Protein AF-A0A8T7GW65-F1 (afdb_monomer)

Sequence (230 aa):
MGSKIEIKANLKDFQSLKSKLKSLSNFYYLERGNSISVGYIERRDLQGNPKEFFILEFKPDGISIEYSDSDTENPALRKWNILRKVMPILSMVANEYNLDPQSMMEIMNFAIEDLLSSIPESTKAGLLEKEELKAKITQLERKIASLEKDKKELEKELFKVAEENEKLKFKLRKYESMSDEMLKKKIMDWIKESGGEFDIGEFAKTYKVPEARIHEMLEELIKEKYIKPL

Nearest PDB structures (foldseek):
  6qlf-assembly1_N  TM=4.109E-01  e=7.274E-02  Saccharomyces cerevisiae
  5crf-assembly3_C  TM=5.185E-01  e=5.594E-01  Mycobacterium tuberculosis H37Rv
  6tlb-assembly1_C-2  TM=4.478E-01  e=3.828E+00  Plasmodium falciparum 3D7
  8co5-assembly1_A-2  TM=2.757E-01  e=1.597E+00  Agrobacterium fabrum str. C58

Solvent-accessible surface area (backbone atoms only — not comparable to full-atom values): 12820 Å² total; per-residue (Å²): 124,67,50,77,49,78,42,63,22,42,58,74,38,71,68,62,44,50,57,59,61,69,67,49,80,87,49,49,78,46,79,56,90,79,29,41,36,43,31,38,72,79,37,57,47,100,86,66,48,78,55,32,38,38,35,39,37,41,41,56,69,22,39,37,40,39,30,50,60,56,99,88,48,58,68,36,56,48,51,40,53,49,50,65,63,44,47,62,56,51,62,72,46,46,87,31,32,52,65,44,68,64,60,54,50,51,55,51,49,53,40,50,50,41,35,59,70,65,54,54,73,65,57,59,52,50,51,52,51,51,52,52,52,51,53,49,49,57,52,49,53,54,50,50,56,49,51,55,50,52,50,57,51,51,54,52,50,52,51,50,52,50,53,51,49,52,52,48,51,53,50,46,56,60,67,73,41,77,49,68,70,58,48,53,50,52,52,54,52,47,29,64,74,51,76,69,54,79,60,59,70,60,50,21,66,75,71,72,44,62,55,70,61,52,51,56,50,51,54,48,36,39,73,71,62,80,41,79,87,129

Mean predicted aligned error: 15.35 Å

pLDDT: mean 87.2, std 8.91, range [51.91, 96.94]

Secondary structure (DSSP, 8-state):
-EEEEEEEEEES-HHHHHHHHHT-TT-EEEEETTEEEEEEEEEE-TTS-EEEEEEEEE-SSEEEEEEE--SSS-HHHHHHHHHHHHHHHHHHTTTTEEE-HHHHHHHHHHHHHHHHHHS-HHHHHHHHHHHHHHHHHHHHHHHHHHHHHHHHHHHHHHHHHHHHHHHHHHHHHHHHS--HHHHHHHHHHHHHHTTT---HHHHHHHHT--HHHHHHHHHHHHHTTSS---

Foldseek 3Di:
DKDKDKFFKAFDDQVVLVVLLVVDPQWDWDDDDQKIKTKHAPDADPVRHRQWIWIWIDHRGTIMIITHDDPPDDRLVSLVVSCVVCVVVCVSCVVRIPTDVVSVVVSVVVSVVSVVVPDDVVNVVVVVVVVVVVVVVVVVVVVVVVVVVVVVVVVVVVVVVVVVVVVVVVVVVVVVQQDLVNLLVVQLVVCVVVVNDDDLVVVCVVVVHDSVSNVVSVVVCCVVVVHPDD

Radius of gyration: 51.17 Å; Cα contacts (8 Å, |Δi|>4): 204; chains: 1; bounding box: 80×48×132 Å

Structure (mmCIF, N/CA/C/O backbone):
data_AF-A0A8T7GW65-F1
#
_entry.id   AF-A0A8T7GW65-F1
#
loop_
_atom_site.group_PDB
_atom_site.id
_atom_site.type_symbol
_atom_site.label_atom_id
_atom_site.label_alt_id
_atom_site.label_comp_id
_atom_site.label_asym_id
_atom_site.label_entity_id
_atom_site.label_seq_id
_atom_site.pdbx_PDB_ins_code
_atom_site.Cartn_x
_atom_site.Cartn_y
_atom_site.Cartn_z
_atom_site.occupancy
_atom_site.B_iso_or_equiv
_atom_site.auth_seq_id
_atom_site.auth_comp_id
_atom_site.auth_asym_id
_atom_site.auth_atom_id
_atom_site.pdbx_PDB_model_num
ATOM 1 N N . MET A 1 1 ? -24.965 -9.868 11.835 1.00 54.97 1 MET A N 1
ATOM 2 C CA . MET A 1 1 ? -24.823 -10.079 13.293 1.00 54.97 1 MET A CA 1
ATOM 3 C C . MET A 1 1 ? -23.611 -9.273 13.722 1.00 54.97 1 MET A C 1
ATOM 5 O O . MET A 1 1 ? -22.736 -9.093 12.893 1.00 54.97 1 MET A O 1
ATOM 9 N N . GLY A 1 2 ? -23.615 -8.665 14.906 1.00 77.81 2 GLY A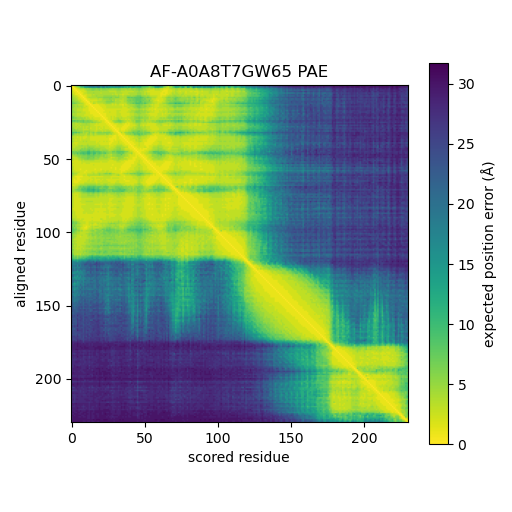 N 1
ATOM 10 C CA . GLY A 1 2 ? -22.464 -7.899 15.387 1.00 77.81 2 GLY A CA 1
ATOM 11 C C . GLY A 1 2 ? -21.476 -8.808 16.107 1.00 77.81 2 GLY A C 1
ATOM 12 O O . GLY A 1 2 ? -21.883 -9.765 16.767 1.00 77.81 2 GLY A O 1
ATOM 13 N N . SER A 1 3 ? -20.192 -8.500 15.994 1.00 90.19 3 SER A N 1
ATOM 14 C CA . SER A 1 3 ? -19.142 -9.119 16.795 1.00 90.19 3 SER A CA 1
ATOM 15 C C . SER A 1 3 ? -18.989 -8.359 18.118 1.00 90.19 3 SER A C 1
ATOM 17 O O . SER A 1 3 ? -19.207 -7.145 18.174 1.00 90.19 3 SER A O 1
ATOM 19 N N . LYS A 1 4 ? -18.625 -9.061 19.199 1.00 93.31 4 LYS A N 1
ATOM 20 C CA . LYS A 1 4 ? -18.555 -8.494 20.555 1.00 93.31 4 LYS A CA 1
ATOM 21 C C . LYS A 1 4 ? -17.207 -8.771 21.220 1.00 93.31 4 LYS A C 1
ATOM 23 O O . LYS A 1 4 ? -16.689 -9.880 21.128 1.00 93.31 4 LYS A O 1
ATOM 28 N N . ILE A 1 5 ? -16.657 -7.770 21.904 1.00 91.94 5 ILE A N 1
ATOM 29 C CA . ILE A 1 5 ? -15.460 -7.869 22.752 1.00 91.94 5 ILE A CA 1
ATOM 30 C C . ILE A 1 5 ? -15.840 -7.391 24.150 1.00 91.94 5 ILE A C 1
ATOM 32 O O . ILE A 1 5 ? -16.499 -6.363 24.293 1.00 91.94 5 ILE A O 1
ATOM 36 N N . GLU A 1 6 ? -15.425 -8.120 25.180 1.00 92.62 6 GLU A N 1
ATOM 37 C CA . GLU A 1 6 ? -15.672 -7.759 26.576 1.00 92.62 6 GLU A CA 1
ATOM 38 C C . GLU A 1 6 ? -14.349 -7.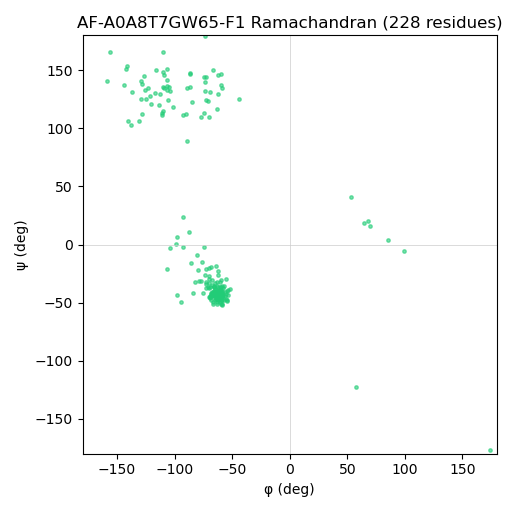508 27.295 1.00 92.62 6 GLU A C 1
ATOM 40 O O . GLU A 1 6 ? -13.424 -8.312 27.222 1.00 92.62 6 GLU A O 1
ATOM 45 N N . ILE A 1 7 ? -14.272 -6.377 27.989 1.00 90.94 7 ILE A N 1
ATOM 46 C CA . ILE A 1 7 ? -13.136 -5.965 28.807 1.00 90.94 7 ILE A CA 1
ATOM 47 C C . ILE A 1 7 ? -13.603 -5.969 30.257 1.00 90.94 7 ILE A C 1
ATOM 49 O O . ILE A 1 7 ? -14.515 -5.225 30.627 1.00 90.94 7 ILE A O 1
ATOM 53 N N . LYS A 1 8 ? -12.958 -6.784 31.093 1.00 90.94 8 LYS A N 1
ATOM 54 C CA . LYS A 1 8 ? -13.203 -6.780 32.537 1.00 90.94 8 LYS A CA 1
ATOM 55 C C . LYS A 1 8 ? -12.628 -5.507 33.146 1.00 90.94 8 LYS A C 1
ATOM 57 O O . LYS A 1 8 ? -11.443 -5.213 32.989 1.00 90.94 8 LYS A O 1
ATOM 62 N N . ALA A 1 9 ? -13.473 -4.745 33.830 1.00 90.19 9 ALA A N 1
ATOM 63 C CA . ALA A 1 9 ? -13.082 -3.469 34.408 1.00 90.19 9 ALA A CA 1
ATOM 64 C C . ALA A 1 9 ? -14.034 -3.086 35.539 1.00 90.19 9 ALA A C 1
ATOM 66 O O . ALA A 1 9 ? -15.237 -3.243 35.398 1.00 90.19 9 ALA A O 1
ATOM 67 N N . ASN A 1 10 ? -13.525 -2.523 36.632 1.00 92.62 10 ASN A N 1
ATOM 68 C CA . ASN A 1 10 ? -14.389 -2.045 37.717 1.00 92.62 10 ASN A CA 1
ATOM 69 C C . ASN A 1 10 ? -14.469 -0.522 37.708 1.00 92.62 10 ASN A C 1
ATOM 71 O O . ASN A 1 10 ? -13.437 0.151 37.766 1.00 92.62 10 ASN A O 1
ATOM 75 N N . LEU A 1 11 ? -15.680 0.023 37.645 1.00 93.19 11 LEU A N 1
ATOM 76 C CA . LEU A 1 11 ? -15.901 1.465 37.632 1.00 93.19 11 LEU A CA 1
ATOM 77 C C . LEU A 1 11 ? -15.555 2.100 38.991 1.00 93.19 11 LEU A C 1
ATOM 79 O O . LEU A 1 11 ? -16.017 1.644 40.035 1.00 93.19 11 LEU A O 1
ATOM 83 N N . LYS A 1 12 ? -14.780 3.188 38.969 1.00 92.69 12 LYS A N 1
ATOM 84 C CA . LYS A 1 12 ? -14.443 4.012 40.143 1.00 92.69 12 LYS A CA 1
ATOM 85 C C . LYS A 1 12 ? -15.386 5.197 40.304 1.00 92.69 12 LYS A C 1
ATOM 87 O O . LYS A 1 12 ? -15.889 5.433 41.396 1.00 92.69 12 LYS A O 1
ATOM 92 N N . ASP A 1 13 ? -15.594 5.950 39.224 1.00 92.19 13 ASP A N 1
ATOM 93 C CA . ASP A 1 13 ? -16.349 7.206 39.244 1.00 92.19 13 ASP A CA 1
ATOM 94 C C . ASP A 1 13 ? -17.228 7.350 37.995 1.00 92.19 13 ASP A C 1
ATOM 96 O O . ASP A 1 13 ? -16.760 7.640 36.890 1.00 92.19 13 ASP A O 1
ATOM 100 N N . PHE A 1 14 ? -18.536 7.179 38.194 1.00 91.81 14 PHE A N 1
ATOM 101 C CA . PHE A 1 14 ? -19.540 7.306 37.140 1.00 91.81 14 PHE A CA 1
ATOM 102 C C . PHE A 1 14 ? -19.730 8.753 36.657 1.00 91.81 14 PHE A C 1
ATOM 104 O O . PHE A 1 14 ? -20.005 8.976 35.477 1.00 91.81 14 PHE A O 1
ATOM 111 N N . GLN A 1 15 ? -19.587 9.752 37.536 1.00 91.38 15 GLN A N 1
ATOM 112 C CA . GLN A 1 15 ? -19.813 11.155 37.171 1.00 91.38 15 GLN A CA 1
ATOM 113 C C . GLN A 1 15 ? -18.649 11.701 36.344 1.00 91.38 15 GLN A C 1
ATOM 115 O O . GLN A 1 15 ? -18.878 12.355 35.320 1.00 91.38 15 GLN A O 1
ATOM 120 N N . SER A 1 16 ? -17.408 11.368 36.722 1.00 92.50 16 SER A N 1
ATOM 121 C CA . SER A 1 16 ? -16.237 11.678 35.893 1.00 92.50 16 SER A CA 1
ATOM 122 C C . SER A 1 16 ? -16.360 11.017 34.517 1.00 92.50 16 SER A C 1
ATOM 124 O O . SER A 1 16 ? -16.264 11.707 33.497 1.00 92.50 16 SER A O 1
ATOM 126 N N . LEU A 1 17 ? -16.708 9.723 34.467 1.00 93.25 17 LEU A N 1
ATOM 127 C CA . LEU A 1 17 ? -16.924 8.992 33.212 1.00 93.25 17 LEU A CA 1
ATOM 128 C C . LEU A 1 17 ? -17.944 9.696 32.310 1.00 93.25 17 LEU A C 1
ATOM 130 O O . LEU A 1 17 ? -17.690 9.927 31.127 1.00 93.25 17 LEU A O 1
ATOM 134 N N . LYS A 1 18 ? -19.089 10.082 32.876 1.00 92.81 18 LYS A N 1
ATOM 135 C CA . LYS A 1 18 ? -20.160 10.773 32.157 1.00 92.81 18 LYS A CA 1
ATOM 136 C C . LYS A 1 18 ? -19.695 12.083 31.531 1.00 92.81 18 LYS A C 1
ATOM 138 O O . LYS A 1 18 ? -20.029 12.350 30.377 1.00 92.81 18 LYS A O 1
ATOM 143 N N . SER A 1 19 ? -18.936 12.894 32.266 1.00 91.88 19 SER A N 1
ATOM 144 C CA . SER A 1 19 ? -18.440 14.172 31.746 1.00 91.88 19 SER A CA 1
ATOM 145 C C . SER A 1 19 ? -17.445 13.979 30.595 1.00 91.88 19 SER A C 1
ATOM 147 O O . SER A 1 19 ? -17.567 14.649 29.570 1.00 91.88 19 SER A O 1
ATOM 149 N N . LYS A 1 20 ? -16.538 12.998 30.707 1.00 92.94 20 LYS A N 1
ATOM 150 C CA . LYS A 1 20 ? -15.578 12.649 29.651 1.00 92.94 20 LYS A CA 1
ATOM 151 C C . LYS A 1 20 ? -16.241 12.073 28.406 1.00 92.94 20 LYS A C 1
ATOM 153 O O . LYS A 1 20 ? -15.892 12.448 27.298 1.00 92.94 20 LYS A O 1
ATOM 158 N N . LEU A 1 21 ? -17.214 11.177 28.554 1.00 93.00 21 LEU A N 1
ATOM 159 C CA . LEU A 1 21 ? -17.877 10.577 27.392 1.00 93.00 21 LEU A CA 1
ATOM 160 C C . LEU A 1 21 ? -18.765 11.579 26.645 1.00 93.00 21 LEU A C 1
ATOM 162 O O . LEU A 1 21 ? -18.893 11.487 25.428 1.00 93.00 21 LEU A O 1
ATOM 166 N N . LYS A 1 22 ? -19.333 12.572 27.340 1.00 91.50 22 LYS A N 1
ATOM 167 C CA . LYS A 1 22 ? -20.102 13.653 26.705 1.00 91.50 22 LYS A CA 1
ATOM 168 C C . LYS A 1 22 ? -19.250 14.625 25.889 1.00 91.50 22 LYS A C 1
ATOM 170 O O . LYS A 1 22 ? -19.805 15.319 25.043 1.00 91.50 22 LYS A O 1
ATOM 175 N N . SER A 1 23 ? -17.939 14.699 26.128 1.00 90.88 23 SER A N 1
ATOM 176 C CA . SER A 1 23 ? -17.050 15.568 25.347 1.00 90.88 23 SER A CA 1
ATOM 177 C C . SER A 1 23 ? -16.645 14.958 23.999 1.00 90.88 23 SER A C 1
ATOM 179 O O . SER A 1 23 ? -16.072 15.654 23.159 1.00 90.88 23 SER A O 1
ATOM 181 N N . LEU A 1 24 ? -16.966 13.682 23.755 1.00 91.19 24 LEU A N 1
ATOM 182 C CA . LEU A 1 24 ? -16.685 13.011 22.491 1.00 91.19 24 LEU A CA 1
ATOM 183 C C . LEU A 1 24 ? -17.578 13.560 21.370 1.00 91.19 24 LEU A C 1
ATOM 185 O O . LEU A 1 24 ? -18.781 13.308 21.313 1.00 91.19 24 LEU A O 1
ATOM 189 N N . SER A 1 25 ? -16.969 14.293 20.439 1.00 87.31 25 SER A N 1
ATOM 190 C CA . SER A 1 25 ? -17.650 14.766 19.231 1.00 87.31 25 SER A CA 1
ATOM 191 C C . SER A 1 25 ? -17.902 13.619 18.246 1.00 87.31 25 SER A C 1
ATOM 193 O O . SER A 1 25 ? -17.066 12.733 18.089 1.00 87.31 25 SER A O 1
ATOM 195 N N . ASN A 1 26 ? -19.037 13.659 17.540 1.00 89.44 26 ASN A N 1
ATOM 196 C CA . ASN A 1 26 ? -19.450 12.660 16.537 1.00 89.44 26 ASN A 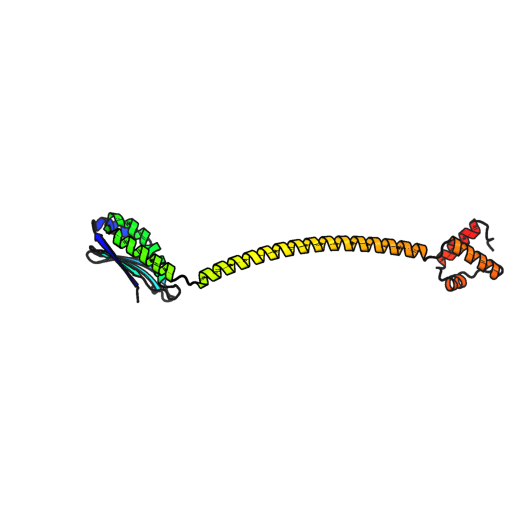CA 1
ATOM 197 C C . ASN A 1 26 ? -19.827 11.274 17.087 1.00 89.44 26 ASN A C 1
ATOM 199 O O . ASN A 1 26 ? -19.933 10.324 16.312 1.00 89.44 26 ASN A O 1
ATOM 203 N N . PHE A 1 27 ? -20.076 11.159 18.391 1.00 94.00 27 PHE A N 1
ATOM 204 C CA . PHE A 1 27 ? -20.625 9.947 18.990 1.00 94.00 27 PHE A CA 1
ATOM 205 C C . PHE A 1 27 ? -22.071 10.155 19.442 1.00 94.00 27 PHE A C 1
ATOM 207 O O . PHE A 1 27 ? -22.460 11.225 19.909 1.00 94.00 27 PHE A O 1
ATOM 214 N N . TYR A 1 28 ? -22.865 9.097 19.329 1.00 93.38 28 TYR A N 1
ATOM 215 C CA . TYR A 1 28 ? -24.201 9.016 19.895 1.00 93.38 28 TYR A CA 1
ATOM 216 C C . TYR A 1 28 ? -24.094 8.569 21.346 1.00 93.38 28 TYR A C 1
ATOM 218 O O . TYR A 1 28 ? -23.547 7.507 21.625 1.00 93.38 28 TYR A O 1
ATOM 226 N N . TYR A 1 29 ? -24.624 9.373 22.259 1.00 94.81 29 TYR A N 1
ATOM 227 C CA . TYR A 1 29 ? -24.587 9.110 23.691 1.00 94.81 29 TYR A CA 1
ATOM 228 C C . TYR A 1 29 ? -25.954 8.630 24.184 1.00 94.81 29 TYR A C 1
ATOM 230 O O . TYR A 1 29 ? -26.973 9.264 23.904 1.00 94.81 29 TYR A O 1
ATOM 238 N N . LEU A 1 30 ? -25.972 7.545 24.955 1.00 95.25 30 LEU A N 1
ATOM 239 C CA . LEU A 1 30 ? -27.167 7.030 25.613 1.00 95.25 30 LEU A CA 1
ATOM 240 C C . LEU A 1 30 ? -26.838 6.606 27.046 1.00 95.25 30 LEU A C 1
ATOM 242 O O . LEU A 1 30 ? -25.886 5.873 27.282 1.00 95.25 30 LEU A O 1
ATOM 246 N N . GLU A 1 31 ? -27.646 7.039 28.006 1.00 94.38 31 GLU A N 1
ATOM 247 C CA . GLU A 1 31 ? -27.504 6.679 29.420 1.00 94.38 31 GLU A CA 1
ATOM 248 C C . GLU A 1 31 ? -28.688 5.805 29.838 1.00 94.38 31 GLU A C 1
ATOM 250 O O . GLU A 1 31 ? -29.844 6.149 29.577 1.00 94.38 31 GLU A O 1
ATOM 255 N N . ARG A 1 32 ? -28.406 4.660 30.466 1.00 92.94 32 ARG A N 1
ATOM 256 C CA . ARG A 1 32 ? -29.421 3.725 30.969 1.00 92.94 32 ARG A CA 1
ATOM 257 C C . ARG A 1 32 ? -29.015 3.209 32.344 1.00 92.94 32 ARG A C 1
ATOM 259 O O . ARG A 1 32 ? -28.165 2.327 32.460 1.00 92.94 32 ARG A O 1
ATOM 266 N N . GLY A 1 33 ? -29.637 3.743 33.394 1.00 90.06 33 GLY A N 1
ATOM 267 C CA . GLY A 1 33 ? -29.310 3.375 34.774 1.00 90.06 33 GLY A CA 1
ATOM 268 C C . GLY A 1 33 ? -27.829 3.621 35.076 1.00 90.06 33 GLY A C 1
ATOM 269 O O . GLY A 1 33 ? -27.341 4.727 34.875 1.00 90.06 33 GLY A O 1
ATOM 270 N N . ASN A 1 34 ? -27.112 2.572 35.486 1.00 90.25 34 ASN A N 1
ATOM 271 C CA . ASN A 1 34 ? -25.672 2.624 35.777 1.00 90.25 34 ASN A CA 1
ATOM 272 C C . ASN A 1 34 ? -24.791 2.255 34.571 1.00 90.25 34 ASN A C 1
ATOM 274 O O . ASN A 1 34 ? -23.660 1.809 34.746 1.00 90.25 34 ASN A O 1
ATOM 278 N N . SER A 1 35 ? -25.309 2.402 33.352 1.00 93.94 35 SER A N 1
ATOM 279 C CA . SER A 1 35 ? -24.564 2.133 32.124 1.00 93.94 35 SER A CA 1
ATOM 280 C C . SER A 1 35 ? -24.607 3.321 31.172 1.00 93.94 35 SER A C 1
ATOM 282 O O . SER A 1 35 ? -25.604 4.047 31.089 1.00 93.94 35 SER A O 1
ATOM 284 N N . ILE A 1 36 ? -23.504 3.517 30.455 1.00 95.75 36 ILE A N 1
ATOM 285 C CA . ILE A 1 36 ? -23.382 4.528 29.409 1.00 95.75 36 ILE A CA 1
ATOM 286 C C . ILE A 1 36 ? -23.023 3.818 28.113 1.00 95.75 36 ILE A C 1
ATOM 288 O O . ILE A 1 36 ? -22.050 3.076 28.061 1.00 95.75 36 ILE A O 1
ATOM 292 N N . SER A 1 37 ? -23.780 4.074 27.055 1.00 96.19 37 SER A N 1
ATOM 293 C CA . SER A 1 37 ? -23.484 3.595 25.713 1.00 96.19 37 SER A CA 1
ATOM 294 C C . SER A 1 37 ? -23.052 4.754 24.825 1.00 96.19 37 SER A C 1
ATOM 296 O O . SER A 1 37 ? -23.679 5.815 24.809 1.00 96.19 37 SER A O 1
ATOM 298 N N . VAL A 1 38 ? -21.982 4.542 24.069 1.00 96.56 38 VAL A N 1
ATOM 299 C CA . VAL A 1 38 ? -21.414 5.505 23.134 1.00 96.56 38 VAL A CA 1
ATOM 300 C C . VAL A 1 38 ? -21.264 4.821 21.780 1.00 96.56 38 VAL A C 1
ATOM 302 O O . VAL A 1 38 ? -20.485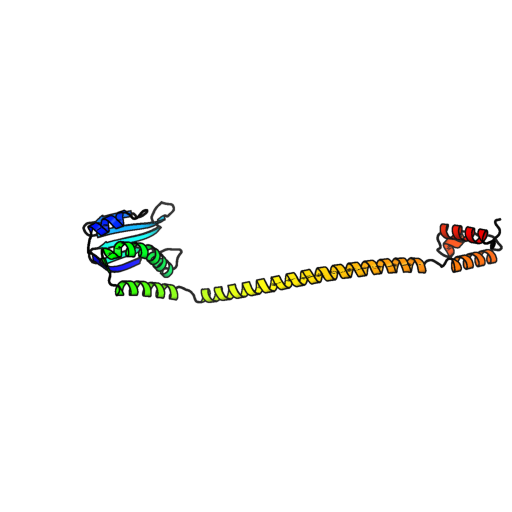 3.885 21.635 1.00 96.56 38 VAL A O 1
ATOM 305 N N . GLY A 1 39 ? -22.046 5.253 20.795 1.00 95.62 39 GLY A N 1
ATOM 306 C CA . GLY A 1 39 ? -22.071 4.678 19.451 1.00 95.62 39 GLY A CA 1
ATOM 307 C C . GLY A 1 39 ? -21.393 5.572 18.422 1.00 95.62 39 GLY A C 1
ATOM 308 O O . GLY A 1 39 ? -21.562 6.789 18.447 1.00 95.62 39 GLY A O 1
ATOM 309 N N . TYR A 1 40 ? -20.675 4.977 17.478 1.00 96.00 40 TYR A N 1
ATOM 310 C CA . TYR A 1 40 ? -20.086 5.664 16.334 1.00 96.00 40 TYR A CA 1
ATOM 311 C C . TYR A 1 40 ? -20.525 4.998 15.038 1.00 96.00 40 TYR A C 1
ATOM 313 O O . TYR A 1 40 ? -20.467 3.775 14.916 1.00 96.00 40 TYR A O 1
ATOM 321 N N . ILE A 1 41 ? -20.946 5.806 14.066 1.00 95.12 41 ILE A N 1
ATOM 322 C CA . ILE A 1 41 ? -21.365 5.330 12.747 1.00 95.12 41 ILE A CA 1
ATOM 323 C C . ILE A 1 41 ? -20.313 5.769 11.737 1.00 95.12 41 ILE A C 1
ATOM 325 O O . ILE A 1 41 ? -20.130 6.959 11.498 1.00 95.12 41 ILE A O 1
ATOM 329 N N . GLU A 1 42 ? -19.638 4.795 11.142 1.00 93.00 42 GLU A N 1
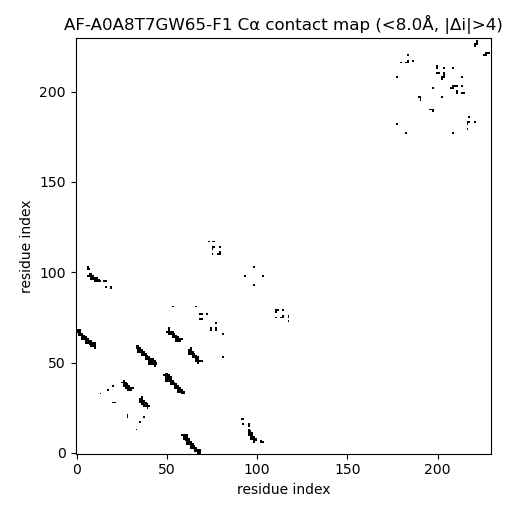ATOM 330 C CA . GLU A 1 42 ? -18.599 5.000 10.132 1.00 93.00 42 GLU A CA 1
ATOM 331 C C . GLU A 1 42 ? -19.208 5.170 8.746 1.00 93.00 42 GLU A C 1
ATOM 333 O O . GLU A 1 42 ? -18.777 6.021 7.969 1.00 93.00 42 GLU A O 1
ATOM 338 N N . ARG A 1 43 ? -20.221 4.356 8.438 1.00 92.88 43 ARG A N 1
ATOM 339 C CA . ARG A 1 43 ? -20.864 4.340 7.128 1.00 92.88 43 ARG A CA 1
ATOM 340 C C . ARG A 1 43 ? -22.350 4.074 7.261 1.00 92.88 43 ARG A C 1
ATOM 342 O O . ARG A 1 43 ? -22.775 3.180 7.996 1.00 92.88 43 ARG A O 1
ATOM 349 N N . ARG A 1 44 ? -23.132 4.820 6.487 1.00 92.75 44 ARG A N 1
ATOM 350 C CA . ARG A 1 44 ? -24.559 4.575 6.277 1.00 92.75 44 ARG A CA 1
ATOM 351 C C . ARG A 1 44 ? -24.791 4.019 4.877 1.00 92.75 44 ARG A C 1
ATOM 353 O O . ARG A 1 44 ? -23.999 4.279 3.972 1.00 92.75 44 ARG A O 1
ATOM 360 N N . ASP A 1 45 ? -25.840 3.228 4.719 1.00 92.25 45 ASP A N 1
ATOM 361 C CA . ASP A 1 45 ? -26.316 2.820 3.400 1.00 92.25 45 ASP A CA 1
ATOM 362 C C . ASP A 1 45 ? -27.037 3.981 2.680 1.00 92.25 45 ASP A C 1
ATOM 364 O O . ASP A 1 45 ? -27.177 5.086 3.211 1.00 92.25 45 ASP A O 1
ATOM 368 N N . LEU A 1 46 ? -27.508 3.726 1.456 1.00 91.12 46 LEU A N 1
ATOM 369 C CA . LEU A 1 46 ? -28.248 4.708 0.651 1.00 91.12 46 LEU A CA 1
ATOM 370 C C . LEU A 1 46 ? -29.596 5.117 1.272 1.00 91.12 46 LEU A C 1
ATOM 372 O O . LEU A 1 46 ? -30.152 6.144 0.899 1.00 91.12 46 LEU A O 1
ATOM 376 N N . GLN A 1 47 ? -30.121 4.320 2.204 1.00 91.44 47 GLN A N 1
ATOM 377 C CA . GLN A 1 47 ? -31.368 4.574 2.928 1.00 91.44 47 GLN A CA 1
ATOM 378 C C . GLN A 1 47 ? -31.113 5.306 4.259 1.00 91.44 47 GLN A C 1
ATOM 380 O O . GLN A 1 47 ? -32.055 5.659 4.963 1.00 91.44 47 GLN A O 1
ATOM 385 N N . GLY A 1 48 ? -29.846 5.562 4.600 1.00 90.19 48 GLY A N 1
ATOM 386 C CA . GLY A 1 48 ? -29.433 6.214 5.835 1.00 90.19 48 GLY A CA 1
ATOM 387 C C . GLY A 1 48 ? -29.272 5.271 7.030 1.00 90.19 48 GLY A C 1
ATOM 388 O O . GLY A 1 48 ? -28.948 5.754 8.118 1.00 90.19 48 GLY A O 1
ATOM 389 N N . ASN A 1 49 ? -29.435 3.955 6.877 1.00 90.88 49 ASN A N 1
ATOM 390 C CA . ASN A 1 49 ? -29.247 3.005 7.973 1.00 90.88 49 ASN A CA 1
ATOM 391 C C . ASN A 1 49 ? -27.755 2.808 8.278 1.00 90.88 49 ASN A C 1
ATOM 393 O O . ASN A 1 49 ? -26.936 2.811 7.355 1.00 90.88 49 ASN A O 1
ATOM 397 N N . PRO A 1 50 ? -27.364 2.618 9.551 1.00 91.00 50 PRO A N 1
ATOM 398 C CA . PRO A 1 50 ? -25.980 2.315 9.904 1.00 91.00 50 PRO A CA 1
ATOM 399 C C . PRO A 1 50 ? -25.560 0.969 9.300 1.00 91.00 50 PRO A C 1
ATOM 401 O O . PRO A 1 50 ? -26.110 -0.069 9.660 1.00 91.00 50 PRO A O 1
ATOM 404 N N . LYS A 1 51 ? -24.577 0.988 8.395 1.00 91.44 51 LYS A N 1
ATOM 405 C CA . LYS A 1 51 ? -23.991 -0.225 7.808 1.00 91.44 51 LYS A CA 1
ATOM 406 C C . LYS A 1 51 ? -22.701 -0.613 8.517 1.00 91.44 51 LYS A C 1
ATOM 408 O O . LYS A 1 51 ? -22.492 -1.783 8.809 1.00 91.44 51 LYS A O 1
ATOM 413 N N . GLU A 1 52 ? -21.851 0.373 8.797 1.00 93.25 52 GLU A N 1
ATOM 414 C CA . GLU A 1 52 ? -20.625 0.172 9.566 1.00 93.25 52 GLU A CA 1
ATOM 415 C C . GLU A 1 52 ? -20.650 1.043 10.810 1.00 93.25 52 GLU A C 1
ATOM 417 O O . GLU A 1 52 ? -20.792 2.266 10.723 1.00 93.25 52 GLU A O 1
ATOM 422 N N . PHE A 1 53 ? -20.567 0.404 11.971 1.00 94.94 53 PHE A N 1
ATOM 423 C CA . PHE A 1 53 ? -20.651 1.073 13.259 1.00 94.94 53 PHE A CA 1
ATOM 424 C C . PHE A 1 53 ? -19.965 0.262 14.359 1.00 94.94 53 PHE A C 1
ATOM 426 O O . PHE A 1 53 ? -19.691 -0.932 14.205 1.00 94.94 53 PHE A O 1
ATOM 433 N N . PHE A 1 54 ? -19.728 0.923 15.488 1.00 96.44 54 PHE A N 1
ATOM 434 C CA . PHE A 1 54 ? -19.410 0.270 16.751 1.00 96.44 54 PHE A CA 1
ATOM 435 C C . PHE A 1 54 ? -20.084 0.988 17.920 1.00 96.44 54 PHE A C 1
ATOM 437 O O . PHE A 1 54 ? -20.380 2.182 17.853 1.00 96.44 54 PHE A O 1
ATOM 444 N N . ILE A 1 55 ? -20.343 0.248 18.989 1.00 96.88 55 ILE A N 1
ATOM 445 C CA . ILE A 1 55 ? -21.004 0.690 20.208 1.00 96.88 55 ILE A CA 1
ATOM 446 C C . ILE A 1 55 ? -20.127 0.268 21.379 1.00 96.88 55 ILE A C 1
ATOM 448 O O . ILE A 1 55 ? -19.776 -0.899 21.525 1.00 96.88 55 ILE A O 1
ATOM 452 N N . LEU A 1 56 ? -19.778 1.237 22.214 1.00 96.56 56 LEU A N 1
ATOM 453 C CA . LEU A 1 56 ? -19.096 1.037 23.481 1.00 96.56 56 LEU A CA 1
ATOM 454 C C . LEU A 1 56 ? -20.118 1.135 24.595 1.00 96.56 56 LEU A C 1
ATOM 456 O O . LEU A 1 56 ? -20.733 2.180 24.769 1.00 96.56 56 LEU A O 1
ATOM 460 N N . GLU A 1 57 ? -20.297 0.069 25.350 1.00 96.75 57 GLU A N 1
ATOM 461 C CA . GLU A 1 57 ? -21.168 0.039 26.512 1.00 96.75 57 GLU A CA 1
ATOM 462 C C . GLU A 1 57 ? -20.308 -0.076 27.772 1.00 96.75 57 GLU A C 1
ATOM 464 O O . GLU A 1 57 ? -19.652 -1.085 28.021 1.00 96.75 57 GLU A O 1
ATOM 469 N N . PHE A 1 58 ? -20.303 0.994 28.555 1.00 95.94 58 PHE A N 1
ATOM 470 C CA . PHE A 1 58 ? -19.600 1.133 29.818 1.00 95.94 58 PHE A CA 1
ATOM 471 C C . PHE A 1 58 ? -20.548 0.733 30.950 1.00 95.94 58 PHE A C 1
ATOM 473 O O . PHE A 1 58 ? -21.532 1.430 31.214 1.00 95.94 58 PHE A O 1
ATOM 480 N N . LYS A 1 59 ? -20.263 -0.395 31.603 1.00 95.44 59 LYS A N 1
ATOM 481 C CA . LYS A 1 59 ? -21.003 -0.945 32.748 1.00 95.44 59 LYS A CA 1
ATOM 482 C C . LYS A 1 59 ? -20.166 -0.841 34.023 1.00 95.44 59 LYS A C 1
ATOM 484 O O . LYS A 1 59 ? -18.959 -0.604 33.941 1.00 95.44 59 LYS A O 1
ATOM 489 N N . PRO A 1 60 ? -20.760 -1.020 35.214 1.00 93.88 60 PRO A N 1
ATOM 490 C CA . PRO A 1 60 ? -19.997 -1.006 36.460 1.00 93.88 60 PRO A CA 1
ATOM 491 C C . PRO A 1 60 ? -18.924 -2.104 36.538 1.00 93.88 60 PRO A C 1
ATOM 493 O O . PRO A 1 60 ? -17.881 -1.885 37.150 1.00 93.88 60 PRO A O 1
ATOM 496 N N . ASP A 1 61 ? -19.187 -3.252 35.914 1.00 93.44 61 ASP A N 1
ATOM 497 C CA . ASP A 1 61 ? -18.403 -4.493 35.953 1.00 93.44 61 ASP A CA 1
ATOM 498 C C . ASP A 1 61 ? -17.566 -4.753 34.687 1.00 93.44 61 ASP A C 1
ATOM 500 O O . ASP A 1 61 ? -16.798 -5.719 34.622 1.00 93.44 61 ASP A O 1
ATOM 504 N N . GLY A 1 62 ? -17.671 -3.887 33.679 1.00 93.06 62 GLY A N 1
ATOM 505 C CA . GLY A 1 62 ? -16.851 -4.004 32.486 1.00 93.06 62 GLY A CA 1
ATOM 506 C C . GLY A 1 62 ? -17.203 -3.025 31.383 1.00 93.06 62 GLY A C 1
ATOM 507 O O . GLY A 1 62 ? -18.071 -2.163 31.511 1.00 93.06 62 GLY A O 1
ATOM 508 N N . ILE A 1 63 ? -16.504 -3.178 30.268 1.00 94.56 63 ILE A N 1
ATOM 509 C CA . ILE A 1 63 ? -16.734 -2.418 29.044 1.00 94.56 63 ILE A CA 1
ATOM 510 C C . ILE A 1 63 ? -16.965 -3.429 27.928 1.00 94.56 63 ILE A C 1
ATOM 512 O O . ILE A 1 63 ? -16.125 -4.298 27.702 1.00 94.56 63 ILE A O 1
ATOM 516 N N . SER A 1 64 ? -18.086 -3.330 27.218 1.00 95.00 64 SER A N 1
ATOM 517 C CA . SER A 1 64 ? -18.343 -4.153 26.036 1.00 95.00 64 SER A CA 1
ATOM 518 C C . SER A 1 64 ? -18.311 -3.329 24.761 1.00 95.00 64 SER A C 1
ATOM 520 O O . SER A 1 64 ? -18.883 -2.246 24.687 1.00 95.00 64 SER A O 1
ATOM 522 N N . ILE A 1 65 ? -17.646 -3.870 23.751 1.00 96.00 65 ILE A N 1
ATOM 523 C CA . ILE A 1 65 ? -17.511 -3.296 22.419 1.00 96.00 65 ILE A CA 1
ATOM 524 C C . ILE A 1 65 ? -18.318 -4.182 21.481 1.00 96.00 65 ILE A C 1
ATOM 526 O O . ILE A 1 65 ? -17.952 -5.334 21.261 1.00 96.00 65 ILE A O 1
ATOM 530 N N . GLU A 1 66 ? -19.398 -3.658 20.926 1.00 96.12 66 GLU A N 1
ATOM 531 C CA . GLU A 1 66 ? -20.152 -4.305 19.856 1.00 96.12 66 GLU A CA 1
ATOM 532 C C . GLU A 1 66 ? -19.844 -3.597 18.542 1.00 96.12 66 GLU A C 1
ATOM 534 O O . GLU A 1 66 ? -19.804 -2.371 18.491 1.00 96.12 66 GLU A O 1
ATOM 539 N N . TYR A 1 67 ? -19.597 -4.336 17.468 1.00 95.69 67 TYR A N 1
ATOM 540 C CA . TYR A 1 67 ? -19.316 -3.740 16.168 1.00 95.69 67 TYR A CA 1
ATOM 541 C C . TYR A 1 67 ? -19.932 -4.540 15.036 1.00 95.69 67 TYR A C 1
ATOM 543 O O . TYR A 1 67 ? -20.124 -5.751 15.123 1.00 95.69 67 TYR A O 1
ATOM 551 N N . SER A 1 68 ? -20.253 -3.838 13.955 1.00 94.50 68 SER A N 1
ATOM 552 C CA . SER A 1 68 ? -20.759 -4.461 12.743 1.00 94.50 68 SER A CA 1
ATOM 553 C C . SER A 1 68 ? -19.640 -5.186 11.997 1.00 94.50 68 SER A C 1
ATOM 555 O O . SER A 1 68 ? -18.537 -4.644 11.822 1.00 94.50 68 SER A O 1
ATOM 557 N N . ASP A 1 69 ? -19.960 -6.362 11.469 1.00 89.31 69 ASP A N 1
ATOM 558 C CA . ASP A 1 69 ? -19.137 -7.004 10.449 1.00 89.31 69 ASP A CA 1
ATOM 559 C C . ASP A 1 69 ? -19.175 -6.169 9.154 1.00 89.31 69 ASP A C 1
ATOM 561 O O . ASP A 1 69 ? -20.142 -5.449 8.888 1.00 89.31 69 ASP A O 1
ATOM 565 N N . SER A 1 70 ? -18.099 -6.217 8.368 1.00 87.25 70 SER A N 1
ATOM 566 C CA . SER A 1 70 ? -18.027 -5.540 7.069 1.00 87.25 70 SER A CA 1
ATOM 567 C C . SER A 1 70 ? -18.110 -6.574 5.954 1.00 87.25 70 SER A C 1
ATOM 569 O O . SER A 1 70 ? -17.376 -7.555 5.973 1.00 87.25 70 SER A O 1
ATOM 571 N N . ASP A 1 71 ? -18.948 -6.322 4.947 1.00 81.81 71 ASP A N 1
ATOM 572 C CA . ASP A 1 71 ? -19.021 -7.173 3.748 1.00 81.81 71 ASP A CA 1
ATOM 573 C C . ASP A 1 71 ? -17.751 -7.066 2.882 1.00 81.81 71 ASP A C 1
ATOM 575 O O . ASP A 1 71 ? -17.513 -7.895 2.007 1.00 81.81 71 ASP A O 1
ATOM 579 N N . THR A 1 72 ? -16.969 -5.997 3.070 1.00 81.19 72 THR A N 1
ATOM 580 C CA . THR A 1 72 ? -15.829 -5.641 2.212 1.00 81.19 72 THR A CA 1
ATOM 581 C C . THR A 1 72 ? -14.473 -5.907 2.852 1.00 81.19 72 THR A C 1
ATOM 583 O O . THR A 1 72 ? -13.476 -5.990 2.138 1.00 81.19 72 THR A O 1
ATOM 586 N N . GLU A 1 73 ? -14.410 -6.008 4.180 1.00 82.44 73 GLU A N 1
ATOM 587 C CA . GLU A 1 73 ? -13.161 -6.202 4.918 1.00 82.44 73 GLU A CA 1
ATOM 588 C C . GLU A 1 73 ? -13.091 -7.608 5.516 1.00 82.44 73 GLU A C 1
ATOM 590 O O . GLU A 1 73 ? -14.096 -8.184 5.924 1.00 82.44 73 GLU A O 1
ATOM 595 N N . ASN A 1 74 ? -11.876 -8.149 5.625 1.00 86.94 74 ASN A N 1
ATOM 596 C CA . ASN A 1 74 ? -11.648 -9.367 6.395 1.00 86.94 74 ASN A CA 1
ATOM 597 C C . ASN A 1 74 ? -12.057 -9.138 7.873 1.00 86.94 74 ASN A C 1
ATOM 599 O O . ASN A 1 74 ? -11.689 -8.097 8.429 1.00 86.94 74 ASN A O 1
ATOM 603 N N . PRO A 1 75 ? -12.743 -10.090 8.537 1.00 90.25 75 PRO A N 1
ATOM 604 C CA . PRO A 1 75 ? -13.149 -9.960 9.940 1.00 90.25 75 PRO A CA 1
ATOM 605 C C . PRO A 1 75 ? -12.016 -9.596 10.913 1.00 90.25 75 PRO A C 1
ATOM 607 O O . PRO A 1 75 ? -12.214 -8.775 11.808 1.00 90.25 75 PRO A O 1
ATOM 610 N N . ALA A 1 76 ? -10.810 -10.137 10.726 1.00 89.81 76 ALA A N 1
ATOM 611 C CA . ALA A 1 76 ? -9.654 -9.823 11.564 1.00 89.81 76 ALA A CA 1
ATOM 612 C C . ALA A 1 76 ? -9.177 -8.377 11.369 1.00 89.81 76 ALA A C 1
ATOM 614 O O . ALA A 1 76 ? -8.917 -7.658 12.337 1.00 89.81 76 ALA A O 1
ATOM 615 N N . LEU A 1 77 ? -9.132 -7.916 10.114 1.00 89.31 77 LEU A N 1
ATOM 616 C CA . LEU A 1 77 ? -8.809 -6.526 9.793 1.00 89.31 77 LEU A CA 1
ATOM 617 C C . LEU A 1 77 ? -9.870 -5.574 10.358 1.00 89.31 77 LEU A C 1
ATOM 619 O O . LEU A 1 77 ? -9.529 -4.536 10.927 1.00 89.31 77 LEU A O 1
ATOM 623 N N . ARG A 1 78 ? -11.148 -5.959 10.264 1.00 91.56 78 ARG A N 1
ATOM 624 C CA . ARG A 1 78 ? -12.268 -5.218 10.843 1.00 91.56 78 ARG A CA 1
ATOM 625 C C . ARG A 1 78 ? -12.116 -5.089 12.359 1.00 91.56 78 ARG A C 1
ATOM 627 O O . ARG A 1 78 ? -12.138 -3.973 12.876 1.00 91.56 78 ARG A O 1
ATOM 634 N N . LYS A 1 79 ? -11.887 -6.200 13.064 1.00 91.94 79 LYS A N 1
ATOM 635 C CA . LYS A 1 79 ? -11.640 -6.239 14.515 1.00 91.94 79 LYS A CA 1
ATOM 636 C C . LYS A 1 79 ? -10.468 -5.339 14.916 1.00 91.94 79 LYS A C 1
ATOM 638 O O . LYS A 1 79 ? -10.603 -4.533 15.836 1.00 91.94 79 LYS A O 1
ATOM 643 N N . TRP A 1 80 ? -9.348 -5.412 14.194 1.00 91.75 80 TRP A N 1
ATOM 644 C CA . TRP A 1 80 ? -8.181 -4.555 14.427 1.00 91.75 80 TRP A CA 1
ATOM 645 C C . TRP A 1 80 ? -8.494 -3.067 14.226 1.00 91.75 80 TRP A C 1
ATOM 647 O O . TRP A 1 80 ? -8.136 -2.230 15.057 1.00 91.75 80 TRP A O 1
ATOM 657 N N . ASN A 1 81 ? -9.207 -2.725 13.151 1.00 91.62 81 ASN A N 1
ATOM 658 C CA . ASN A 1 81 ? -9.626 -1.355 12.867 1.00 91.62 81 ASN A CA 1
ATOM 659 C C . ASN A 1 81 ? -10.515 -0.787 13.981 1.00 91.62 81 ASN A C 1
ATOM 661 O O . ASN A 1 81 ? -10.313 0.363 14.385 1.00 91.62 81 ASN A O 1
ATOM 665 N N . ILE A 1 82 ? -11.458 -1.585 14.491 1.00 94.12 82 ILE A N 1
ATOM 666 C CA . ILE A 1 82 ? -12.311 -1.208 15.622 1.00 94.12 82 ILE A CA 1
ATOM 667 C C . ILE A 1 82 ? -11.473 -0.996 16.879 1.00 94.12 82 ILE A C 1
ATOM 669 O O . ILE A 1 82 ? -11.545 0.078 17.471 1.00 94.12 82 ILE A O 1
ATOM 673 N N . LEU A 1 83 ? -10.614 -1.949 17.249 1.00 93.31 83 LEU A N 1
ATOM 674 C CA . LEU A 1 83 ? -9.746 -1.806 18.421 1.00 93.31 83 LEU A CA 1
ATOM 675 C C . LEU A 1 83 ? -8.874 -0.552 18.329 1.00 93.31 83 LEU A C 1
ATOM 677 O O . LEU A 1 83 ? -8.833 0.233 19.272 1.00 93.31 83 LEU A O 1
ATOM 681 N N . ARG A 1 84 ? -8.273 -0.273 17.167 1.00 93.62 84 ARG A N 1
ATOM 682 C CA . ARG A 1 84 ? -7.484 0.948 16.943 1.00 93.62 84 ARG A CA 1
ATOM 683 C C . ARG A 1 84 ? -8.290 2.230 17.183 1.00 93.62 84 ARG A C 1
ATOM 685 O O . ARG A 1 84 ? -7.734 3.199 17.692 1.00 93.62 84 ARG A O 1
ATOM 692 N N . LYS A 1 85 ? -9.576 2.257 16.817 1.00 93.69 85 LYS A N 1
ATOM 693 C CA . LYS A 1 85 ? -10.471 3.412 17.037 1.00 93.69 85 LYS A CA 1
ATOM 694 C C . LYS A 1 85 ? -10.956 3.519 18.481 1.00 93.69 85 LYS A C 1
ATOM 696 O O . LYS A 1 85 ? -11.169 4.624 18.971 1.00 93.69 85 LYS A O 1
ATOM 701 N N . VAL A 1 86 ? -11.112 2.387 19.158 1.00 93.56 86 VAL A N 1
ATOM 702 C CA . VAL A 1 86 ? -11.613 2.314 20.533 1.00 93.56 86 VAL A CA 1
ATOM 703 C C . VAL A 1 86 ? -10.512 2.577 21.563 1.00 93.56 86 VAL A C 1
ATOM 705 O O . VAL A 1 86 ? -10.781 3.192 22.592 1.00 93.56 86 VAL A O 1
ATOM 708 N N . MET A 1 87 ? -9.262 2.198 21.286 1.00 92.25 87 MET A N 1
ATOM 709 C CA . MET A 1 87 ? -8.134 2.372 22.211 1.00 92.25 87 MET A CA 1
ATOM 710 C C . MET A 1 87 ? -7.944 3.813 22.721 1.00 92.25 87 MET A C 1
ATOM 712 O O . MET A 1 87 ? -7.776 3.980 23.929 1.00 92.25 87 MET A O 1
ATOM 716 N N . PRO A 1 88 ? -8.032 4.871 21.889 1.00 92.88 88 PRO A N 1
ATOM 717 C CA . PRO A 1 88 ? -7.991 6.250 22.379 1.00 92.88 88 PRO A CA 1
ATOM 718 C C . PRO A 1 88 ? -9.117 6.578 23.368 1.00 92.88 88 PRO A C 1
ATOM 720 O O . PRO A 1 88 ? -8.897 7.292 24.344 1.00 92.88 88 PRO A O 1
ATOM 723 N N . ILE A 1 89 ? -10.314 6.027 23.147 1.00 93.06 89 ILE A N 1
ATOM 724 C CA . ILE A 1 89 ? -11.474 6.234 24.023 1.00 93.06 89 ILE A CA 1
ATOM 725 C C . ILE A 1 89 ? -11.246 5.520 25.356 1.00 93.06 89 ILE A C 1
ATOM 727 O O . ILE A 1 89 ? -11.439 6.122 26.409 1.00 93.06 89 ILE A O 1
ATOM 731 N N . LEU A 1 90 ? -10.765 4.272 25.321 1.00 91.81 90 LEU A N 1
ATOM 732 C CA . LEU A 1 90 ? -10.401 3.522 26.526 1.00 91.81 90 LEU A CA 1
ATOM 733 C C . LEU A 1 90 ? -9.299 4.231 27.316 1.00 91.81 90 LEU A C 1
ATOM 735 O O . LEU A 1 90 ? -9.402 4.353 28.532 1.00 91.81 90 LEU A O 1
ATOM 739 N N . SER A 1 91 ? -8.287 4.767 26.632 1.00 91.19 91 SER A N 1
ATOM 740 C CA . SER A 1 91 ? -7.222 5.550 27.262 1.00 91.19 91 SER A CA 1
ATOM 741 C C . SER A 1 91 ? -7.754 6.819 27.931 1.00 91.19 91 SER A C 1
ATOM 743 O O . SER A 1 91 ? -7.253 7.203 28.985 1.00 91.19 91 SER A O 1
ATOM 745 N N . MET A 1 92 ? -8.763 7.474 27.349 1.00 91.62 92 MET A N 1
ATOM 746 C CA . MET A 1 92 ? -9.380 8.673 27.924 1.00 91.62 92 MET A CA 1
ATOM 747 C C . MET A 1 92 ? -10.105 8.372 29.245 1.00 91.62 92 MET A C 1
ATOM 749 O O . MET A 1 92 ? -10.075 9.198 30.165 1.00 91.62 92 MET A O 1
ATOM 753 N N . VAL A 1 93 ? -10.743 7.200 29.336 1.00 92.00 93 VAL A N 1
ATOM 754 C CA . VAL A 1 93 ? -11.519 6.760 30.511 1.00 92.00 93 VAL A CA 1
ATOM 755 C C . VAL A 1 93 ? -10.744 5.827 31.450 1.00 92.00 93 VAL A C 1
ATOM 757 O O . VAL A 1 93 ? -11.307 5.281 32.399 1.00 92.00 93 VAL A O 1
ATOM 760 N N . ALA A 1 94 ? -9.450 5.618 31.197 1.00 88.81 94 ALA A N 1
ATOM 761 C CA . ALA A 1 94 ? -8.631 4.661 31.937 1.00 88.81 94 ALA A CA 1
ATOM 762 C C . ALA A 1 94 ? -8.512 5.001 33.430 1.00 88.81 94 ALA A C 1
ATOM 764 O O . ALA A 1 94 ? -8.321 4.108 34.248 1.00 88.81 94 ALA A O 1
ATOM 765 N N . ASN A 1 95 ? -8.656 6.277 33.801 1.00 90.94 95 ASN A N 1
ATOM 766 C CA . ASN A 1 95 ? -8.594 6.708 35.199 1.00 90.94 95 ASN A CA 1
ATOM 767 C C . ASN A 1 95 ? -9.905 6.445 35.95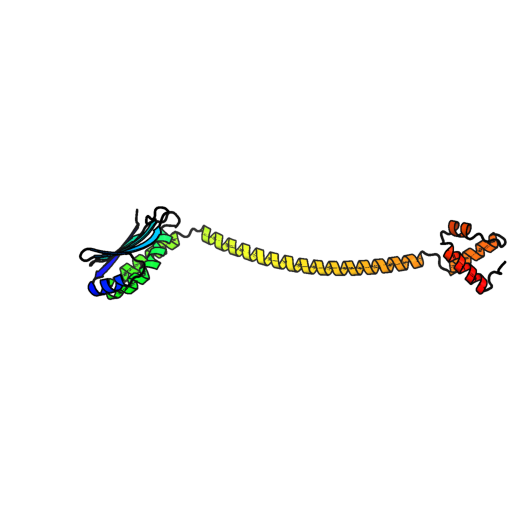4 1.00 90.94 95 ASN A C 1
ATOM 769 O O . ASN A 1 95 ? -9.893 6.338 37.178 1.00 90.94 95 ASN A O 1
ATOM 773 N N . GLU A 1 96 ? -11.019 6.314 35.235 1.00 93.25 96 GLU A N 1
ATOM 774 C CA . GLU A 1 96 ? -12.365 6.089 35.765 1.00 93.25 96 GLU A CA 1
ATOM 775 C C . GLU A 1 96 ? -12.644 4.609 36.000 1.00 93.25 96 GLU A C 1
ATOM 777 O O . GLU A 1 96 ? -13.575 4.270 36.724 1.00 93.25 96 GLU A O 1
ATOM 782 N N . TYR A 1 97 ? -11.825 3.732 35.425 1.00 92.38 97 TYR A N 1
ATOM 783 C CA . TYR A 1 97 ? -11.903 2.292 35.594 1.00 92.38 97 TYR A CA 1
ATOM 784 C C . TYR A 1 97 ? -10.645 1.744 36.275 1.00 92.38 97 TYR A C 1
ATOM 786 O O . TYR A 1 97 ? -9.540 2.270 36.162 1.00 92.38 97 TYR A O 1
ATOM 794 N N . ASN A 1 98 ? -10.804 0.651 37.011 1.00 88.81 98 ASN A N 1
ATOM 795 C CA . ASN A 1 98 ? -9.725 -0.288 37.282 1.00 88.81 98 ASN A CA 1
ATOM 796 C C . ASN A 1 98 ? -9.735 -1.316 36.155 1.00 88.81 98 ASN A C 1
ATOM 798 O O . ASN A 1 98 ? -10.455 -2.313 36.236 1.00 88.81 98 ASN A O 1
ATOM 802 N N . LEU A 1 99 ? -8.994 -1.017 35.090 1.00 85.38 99 LEU A N 1
ATOM 803 C CA . LEU A 1 99 ? -8.751 -1.954 33.999 1.00 85.38 99 LEU A CA 1
ATOM 804 C C . LEU A 1 99 ? -7.765 -3.018 34.473 1.00 85.38 99 LEU A C 1
ATOM 806 O O . LEU A 1 99 ? -6.726 -2.678 35.038 1.00 85.38 99 LEU A O 1
ATOM 810 N N . ASP A 1 100 ? -8.081 -4.284 34.220 1.00 84.19 100 ASP A N 1
ATOM 811 C CA . ASP A 1 100 ? -7.116 -5.366 34.369 1.00 84.19 100 ASP A CA 1
ATOM 812 C C . ASP A 1 100 ? -6.119 -5.322 33.190 1.00 84.19 100 ASP A C 1
ATOM 814 O O . ASP A 1 100 ? -6.525 -5.543 32.041 1.00 84.19 100 ASP A O 1
ATOM 818 N N . PRO A 1 101 ? -4.823 -5.023 33.425 1.00 84.88 101 PRO A N 1
ATOM 819 C CA . PRO A 1 101 ? -3.834 -4.947 32.353 1.00 84.88 101 PRO A CA 1
ATOM 820 C C . PRO A 1 101 ? -3.692 -6.269 31.597 1.00 84.88 101 PRO A C 1
ATOM 822 O O . PRO A 1 101 ? -3.407 -6.254 30.400 1.00 84.88 101 PRO A O 1
ATOM 825 N N . GLN A 1 102 ? -3.915 -7.401 32.273 1.00 87.56 102 GLN A N 1
ATOM 826 C CA . GLN A 1 102 ? -3.827 -8.716 31.656 1.00 87.56 102 GLN A CA 1
ATOM 827 C C . GLN A 1 102 ? -4.931 -8.902 30.610 1.00 87.56 102 GLN A C 1
ATOM 829 O O . GLN A 1 102 ? -4.623 -9.185 29.454 1.00 87.56 102 GLN A O 1
ATOM 834 N N . SER A 1 103 ? -6.188 -8.632 30.971 1.00 84.81 103 SER A N 1
ATOM 835 C CA . SER A 1 103 ? -7.321 -8.666 30.035 1.00 84.81 103 SER A CA 1
ATOM 836 C C . SER A 1 103 ? -7.094 -7.777 28.800 1.00 84.81 103 SER A C 1
ATOM 838 O O . SER A 1 103 ? -7.405 -8.167 27.675 1.00 84.81 103 SER A O 1
ATOM 840 N N . MET A 1 104 ? -6.510 -6.586 28.978 1.00 85.25 104 MET A N 1
ATOM 841 C CA . MET A 1 104 ? -6.191 -5.688 27.859 1.00 85.25 104 MET A CA 1
ATOM 842 C C . MET A 1 104 ? -5.110 -6.260 26.934 1.00 85.25 104 MET A C 1
ATOM 844 O O . MET A 1 104 ? -5.240 -6.183 25.710 1.00 85.25 104 MET A O 1
ATOM 848 N N . MET A 1 105 ? -4.053 -6.842 27.504 1.00 87.75 105 MET A N 1
ATOM 849 C CA . MET A 1 105 ? -2.985 -7.481 26.733 1.00 87.75 105 MET A CA 1
ATOM 850 C C . MET A 1 105 ? -3.484 -8.716 25.983 1.00 87.75 105 MET A C 1
ATOM 852 O O . MET A 1 105 ? -3.121 -8.902 24.826 1.00 87.75 105 MET A O 1
ATOM 856 N N . GLU A 1 106 ? -4.350 -9.523 26.598 1.00 89.31 106 GLU A N 1
ATOM 857 C CA . GLU A 1 106 ? -4.971 -10.683 25.955 1.00 89.31 106 GLU A CA 1
ATOM 858 C C . GLU A 1 106 ? -5.774 -10.261 24.720 1.00 89.31 106 GLU A C 1
ATOM 860 O O . GLU A 1 106 ? -5.556 -10.796 23.636 1.00 89.31 106 GLU A O 1
ATOM 865 N N . ILE A 1 107 ? -6.627 -9.237 24.833 1.00 88.94 107 ILE A N 1
ATOM 866 C CA . ILE A 1 107 ? -7.420 -8.731 23.700 1.00 88.94 107 ILE A CA 1
ATOM 867 C C . ILE A 1 107 ? -6.524 -8.236 22.561 1.00 88.94 107 ILE A C 1
ATOM 869 O O . ILE A 1 107 ? -6.800 -8.517 21.392 1.00 88.94 107 ILE A O 1
ATOM 873 N N . MET A 1 108 ? -5.451 -7.513 22.893 1.00 88.81 108 MET A N 1
ATOM 874 C CA . MET A 1 108 ? -4.496 -7.019 21.901 1.00 88.81 108 MET A CA 1
ATOM 875 C C . MET A 1 108 ? -3.752 -8.165 21.216 1.00 88.81 108 MET A C 1
ATOM 877 O O . MET A 1 108 ? -3.656 -8.168 19.990 1.00 88.81 108 MET A O 1
ATOM 881 N N . ASN A 1 109 ? -3.275 -9.150 21.978 1.00 89.25 109 ASN A N 1
ATOM 882 C CA . ASN A 1 109 ? -2.576 -10.311 21.434 1.00 89.25 109 ASN A CA 1
ATOM 883 C C . ASN A 1 109 ? -3.491 -11.125 20.517 1.00 89.25 109 ASN A C 1
ATOM 885 O O . ASN A 1 109 ? -3.108 -11.389 19.382 1.00 89.25 109 ASN A O 1
ATOM 889 N N . PHE A 1 110 ? -4.727 -11.415 20.940 1.00 89.31 110 PHE A N 1
ATOM 890 C CA . PHE A 1 110 ? -5.698 -12.113 20.094 1.00 89.31 110 PHE A CA 1
ATOM 891 C C . PHE A 1 110 ? -5.987 -11.351 18.800 1.00 89.31 110 PHE A C 1
ATOM 893 O O . PHE A 1 110 ? -6.068 -11.948 17.733 1.00 89.31 110 PHE A O 1
ATOM 900 N N . ALA A 1 111 ? -6.124 -10.024 18.858 1.00 88.38 111 ALA A N 1
ATOM 901 C CA . ALA A 1 111 ? -6.348 -9.231 17.654 1.00 88.38 111 ALA A CA 1
ATOM 902 C C . ALA A 1 111 ? -5.136 -9.220 16.710 1.00 88.38 111 ALA A C 1
ATOM 904 O O . ALA A 1 111 ? -5.314 -9.200 15.493 1.00 88.38 111 ALA A O 1
ATOM 905 N N . ILE A 1 112 ? -3.915 -9.237 17.254 1.00 88.19 112 ILE A N 1
ATOM 906 C CA . ILE A 1 112 ? -2.679 -9.327 16.468 1.00 88.19 112 ILE A CA 1
ATOM 907 C C . ILE A 1 112 ? -2.553 -10.713 15.831 1.00 88.19 112 ILE A C 1
ATOM 909 O O . ILE A 1 112 ? -2.238 -10.800 14.649 1.00 88.19 112 ILE A O 1
ATOM 913 N N . GLU A 1 113 ? -2.821 -11.786 16.571 1.00 89.81 113 GLU A N 1
ATOM 914 C CA . GLU A 1 113 ? -2.791 -13.158 16.052 1.00 89.81 113 GLU A CA 1
ATOM 915 C C . GLU A 1 113 ? -3.843 -13.379 14.957 1.00 89.81 113 GLU A C 1
ATOM 917 O O . GLU A 1 113 ? -3.521 -13.904 13.886 1.00 89.81 113 GLU A O 1
ATOM 922 N N . ASP A 1 114 ? -5.072 -12.900 15.168 1.00 87.38 114 ASP A N 1
ATOM 923 C CA . ASP A 1 114 ? -6.128 -12.906 14.150 1.00 87.38 114 ASP A CA 1
ATOM 924 C C . ASP A 1 114 ? -5.677 -12.134 12.901 1.00 87.38 114 ASP A C 1
ATOM 926 O O . ASP A 1 114 ? -5.843 -12.594 11.771 1.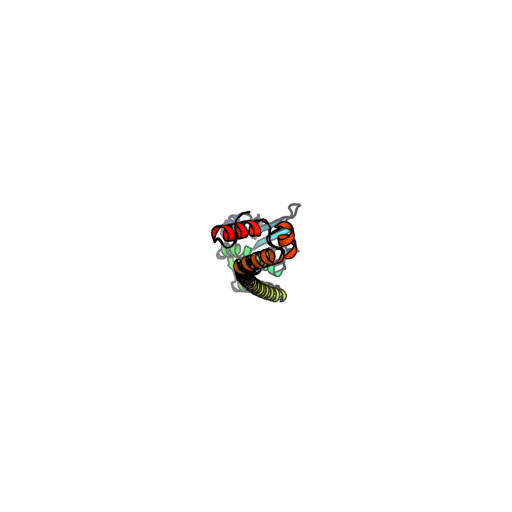00 87.38 114 ASP A O 1
ATOM 930 N N . LEU A 1 115 ? -5.055 -10.963 13.078 1.00 87.06 115 LEU A N 1
ATOM 931 C CA . LEU A 1 115 ? -4.557 -10.170 11.957 1.00 87.06 115 LEU A CA 1
ATOM 932 C C . LEU A 1 115 ? -3.445 -10.907 11.204 1.00 87.06 115 LEU A C 1
ATOM 934 O O . LEU A 1 115 ? -3.498 -10.989 9.979 1.00 87.06 115 LEU A O 1
ATOM 938 N N . LEU A 1 116 ? -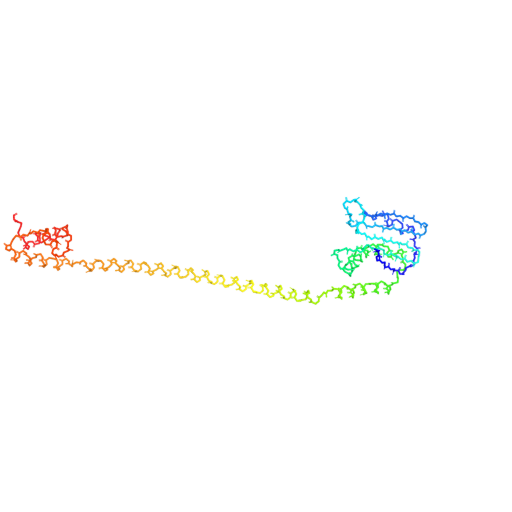2.464 -11.466 11.911 1.00 83.81 116 LEU A N 1
ATOM 939 C CA . LEU A 1 116 ? -1.344 -12.189 11.311 1.00 83.81 116 LEU A CA 1
ATOM 940 C C . LEU A 1 116 ? -1.806 -13.438 10.557 1.00 83.81 116 LEU A C 1
ATOM 942 O O . LEU A 1 116 ? -1.320 -13.688 9.457 1.00 83.81 116 LEU A O 1
ATOM 946 N N . SER A 1 117 ? -2.763 -14.183 11.112 1.00 84.25 117 SER A N 1
ATOM 947 C CA . SER A 1 117 ? -3.355 -15.354 10.454 1.00 84.25 117 SER A CA 1
ATOM 948 C C . SER A 1 117 ? -4.233 -14.979 9.258 1.00 84.25 117 SER A C 1
ATOM 950 O O . SER A 1 117 ? -4.340 -15.749 8.305 1.00 84.25 117 SER A O 1
ATOM 952 N N . SER A 1 118 ? -4.817 -13.777 9.262 1.00 82.19 118 SER A N 1
ATOM 953 C CA . SER A 1 118 ? -5.623 -13.279 8.147 1.00 82.19 118 SER A CA 1
ATOM 954 C C . SER A 1 118 ? -4.815 -12.813 6.939 1.00 82.19 118 SER A C 1
ATOM 956 O O . SER A 1 118 ? -5.405 -12.643 5.874 1.00 82.19 118 SER A O 1
ATOM 958 N N . ILE A 1 119 ? -3.499 -12.592 7.079 1.00 77.94 119 ILE A N 1
ATOM 959 C CA . ILE A 1 119 ? -2.614 -12.204 5.974 1.00 77.94 119 ILE A CA 1
ATOM 960 C C . ILE A 1 119 ? -2.321 -13.458 5.140 1.00 77.94 119 ILE A C 1
ATOM 962 O O . ILE A 1 119 ? -1.568 -14.322 5.595 1.00 77.94 119 ILE A O 1
ATOM 966 N N . PRO A 1 120 ? -2.852 -13.571 3.906 1.00 71.94 120 PRO A N 1
ATOM 967 C CA . PRO A 1 120 ? -2.572 -14.722 3.059 1.00 71.94 120 PRO A CA 1
ATOM 968 C C . PRO A 1 120 ? -1.078 -14.805 2.738 1.00 71.94 120 PRO A C 1
ATOM 970 O O . PRO A 1 120 ? -0.428 -13.779 2.511 1.00 71.94 120 PRO A O 1
ATOM 973 N N . GLU A 1 121 ? -0.534 -16.018 2.615 1.00 66.69 121 GLU A N 1
ATOM 974 C CA . GLU A 1 121 ? 0.838 -16.211 2.118 1.00 66.69 121 GLU A CA 1
ATOM 975 C C . GLU A 1 121 ? 1.052 -15.548 0.747 1.00 66.69 121 GLU A C 1
ATOM 977 O O . GLU A 1 121 ? 2.130 -15.022 0.465 1.00 66.69 121 GLU A O 1
ATOM 982 N N . SER A 1 122 ? -0.006 -15.458 -0.066 1.00 61.53 122 SER A N 1
ATOM 983 C CA . SER A 1 122 ? 0.004 -14.767 -1.356 1.00 61.53 122 SER A CA 1
ATOM 984 C C . SER A 1 122 ? 0.297 -13.267 -1.254 1.00 61.53 122 SER A C 1
ATOM 986 O O . SER A 1 122 ? 0.783 -12.685 -2.216 1.00 61.53 122 SER A O 1
ATOM 988 N N . THR A 1 123 ? 0.070 -12.620 -0.108 1.00 65.62 123 THR A N 1
ATOM 989 C CA . THR A 1 123 ? 0.453 -11.213 0.104 1.00 65.62 123 THR A CA 1
ATOM 990 C C . THR A 1 123 ? 1.966 -11.068 0.252 1.00 65.62 123 THR A C 1
ATOM 992 O O . THR A 1 123 ? 2.541 -10.092 -0.230 1.00 65.62 123 THR A O 1
ATOM 995 N N . LYS A 1 124 ? 2.638 -12.058 0.857 1.00 65.62 124 LYS A N 1
ATOM 996 C CA . LYS A 1 124 ? 4.108 -12.113 0.872 1.00 65.62 124 LYS A CA 1
ATOM 997 C C . LYS A 1 124 ? 4.645 -12.358 -0.540 1.00 65.62 124 LYS A C 1
ATOM 999 O O . LYS A 1 124 ? 5.574 -11.672 -0.953 1.00 65.62 124 LYS A O 1
ATOM 1004 N N . ALA A 1 125 ? 4.012 -13.257 -1.297 1.00 71.25 125 ALA A N 1
ATOM 1005 C CA . ALA A 1 125 ? 4.352 -13.490 -2.702 1.00 71.25 125 ALA A CA 1
ATOM 1006 C C . ALA A 1 125 ? 4.151 -12.231 -3.568 1.00 71.25 125 ALA A C 1
ATOM 1008 O O . ALA A 1 125 ? 5.030 -11.880 -4.346 1.00 71.25 125 ALA A O 1
ATOM 1009 N N . GLY A 1 126 ? 3.056 -11.491 -3.373 1.00 73.50 126 GLY A N 1
ATOM 1010 C CA . GLY A 1 126 ? 2.790 -10.246 -4.100 1.00 73.50 126 GLY A CA 1
ATOM 1011 C C . GLY A 1 126 ? 3.760 -9.108 -3.756 1.00 73.50 126 GLY A C 1
ATOM 1012 O O . GLY A 1 126 ? 4.064 -8.273 -4.607 1.00 73.50 126 GLY A O 1
ATOM 1013 N N . LEU A 1 127 ? 4.287 -9.066 -2.526 1.00 74.88 127 LEU A N 1
ATOM 1014 C CA . LEU A 1 127 ? 5.360 -8.131 -2.165 1.00 74.88 127 LEU A CA 1
ATOM 1015 C C . LEU A 1 127 ? 6.665 -8.464 -2.897 1.00 74.88 127 LEU A C 1
ATOM 1017 O O . LEU A 1 127 ? 7.284 -7.553 -3.442 1.00 74.88 127 LEU A O 1
ATOM 1021 N N . LEU A 1 128 ? 7.033 -9.746 -2.965 1.00 80.06 128 LEU A N 1
ATOM 1022 C CA . LEU A 1 128 ? 8.204 -10.207 -3.715 1.00 80.06 128 LEU A CA 1
ATOM 1023 C C . LEU A 1 128 ? 8.055 -9.921 -5.214 1.00 80.06 128 LEU A C 1
ATOM 1025 O O . LEU A 1 128 ? 8.942 -9.322 -5.814 1.00 80.06 128 LEU A O 1
ATOM 1029 N N . GLU A 1 129 ? 6.899 -10.234 -5.801 1.00 80.50 129 GLU A N 1
ATOM 1030 C CA . GLU A 1 129 ? 6.609 -9.948 -7.211 1.00 80.50 129 GLU A CA 1
ATOM 1031 C C . GLU A 1 129 ? 6.713 -8.444 -7.513 1.00 80.50 129 GLU A C 1
ATOM 1033 O O . GLU A 1 129 ? 7.284 -8.026 -8.520 1.00 80.50 129 GLU A O 1
ATOM 1038 N N . LYS A 1 130 ? 6.228 -7.590 -6.606 1.00 85.88 130 LYS A N 1
ATOM 1039 C CA . LYS A 1 130 ? 6.370 -6.135 -6.732 1.00 85.88 130 LYS A CA 1
ATOM 1040 C C . LYS A 1 130 ? 7.833 -5.687 -6.699 1.00 85.88 130 LYS A C 1
ATOM 1042 O O . LYS A 1 130 ? 8.194 -4.754 -7.420 1.00 85.88 130 LYS A O 1
ATOM 1047 N N . GLU A 1 131 ? 8.663 -6.288 -5.852 1.00 88.38 131 GLU A N 1
ATOM 1048 C CA . GLU A 1 131 ? 10.099 -5.996 -5.796 1.00 88.38 131 GLU A CA 1
ATOM 1049 C C . GLU A 1 131 ? 10.816 -6.447 -7.074 1.00 88.38 131 GLU A C 1
ATOM 1051 O O . GLU A 1 131 ? 11.578 -5.668 -7.652 1.00 88.38 131 GLU A O 1
ATOM 1056 N N . GLU A 1 132 ? 10.499 -7.640 -7.579 1.00 92.50 132 GLU A N 1
ATOM 1057 C CA . GLU A 1 132 ? 11.019 -8.159 -8.847 1.00 92.50 132 GLU A CA 1
ATOM 1058 C C . GLU A 1 132 ? 10.634 -7.266 -10.031 1.00 92.50 132 GLU A C 1
ATOM 1060 O O . GLU A 1 132 ? 11.481 -6.899 -10.852 1.00 92.50 132 GLU A O 1
ATOM 1065 N N . LEU A 1 133 ? 9.367 -6.849 -10.102 1.00 92.62 133 LEU A N 1
ATOM 1066 C CA . LEU A 1 133 ? 8.884 -5.944 -11.142 1.00 92.62 133 LEU A CA 1
ATOM 1067 C C . LEU A 1 133 ? 9.592 -4.590 -11.085 1.00 92.62 133 LEU A C 1
ATOM 1069 O O . LEU A 1 133 ? 9.992 -4.068 -12.126 1.00 92.62 133 LEU A O 1
ATOM 1073 N N . LYS A 1 134 ? 9.815 -4.034 -9.888 1.00 93.12 134 LYS A N 1
ATOM 1074 C CA . LYS A 1 134 ? 10.596 -2.798 -9.727 1.00 93.12 134 LYS A CA 1
ATOM 1075 C C . LYS A 1 134 ? 12.031 -2.964 -10.216 1.00 93.12 134 LYS A C 1
ATOM 1077 O O . LYS A 1 134 ? 12.512 -2.114 -10.963 1.00 93.12 134 LYS A O 1
ATOM 1082 N N . ALA A 1 135 ? 12.697 -4.057 -9.846 1.00 94.38 135 ALA A N 1
ATOM 1083 C CA . ALA A 1 135 ? 14.052 -4.342 -10.308 1.00 94.38 135 ALA A CA 1
ATOM 1084 C C . ALA A 1 135 ? 14.112 -4.442 -11.843 1.00 94.38 135 ALA A C 1
ATOM 1086 O O . ALA A 1 135 ? 15.006 -3.873 -12.475 1.00 94.38 135 ALA A O 1
ATOM 1087 N N . LYS A 1 136 ? 13.114 -5.093 -12.453 1.00 93.94 136 LYS A N 1
ATOM 1088 C CA . LYS A 1 136 ? 12.995 -5.229 -13.909 1.00 93.94 136 LYS A CA 1
ATOM 1089 C C . LYS A 1 136 ? 12.755 -3.890 -14.605 1.00 93.94 136 LYS A C 1
ATOM 1091 O O . LYS A 1 136 ? 13.370 -3.639 -15.639 1.00 93.94 136 LYS A O 1
ATOM 1096 N N . ILE A 1 137 ? 11.925 -3.014 -14.036 1.00 95.50 137 ILE A N 1
ATOM 1097 C CA . ILE A 1 137 ? 11.716 -1.648 -14.543 1.00 95.50 137 ILE A CA 1
ATOM 1098 C C . ILE A 1 137 ? 13.040 -0.883 -14.549 1.00 95.50 137 ILE A C 1
ATOM 1100 O O . ILE A 1 137 ? 13.454 -0.399 -15.599 1.00 95.50 137 ILE A O 1
ATOM 1104 N N . THR A 1 138 ? 13.764 -0.865 -13.428 1.00 95.56 138 THR A N 1
ATOM 1105 C CA . THR A 1 138 ? 15.061 -0.177 -13.345 1.00 95.56 138 THR A CA 1
ATOM 1106 C C . THR A 1 138 ? 16.082 -0.743 -14.338 1.00 95.56 138 THR A C 1
ATOM 1108 O O . THR A 1 138 ? 16.872 -0.001 -14.924 1.00 95.56 138 THR A O 1
ATOM 1111 N N . GLN A 1 139 ? 16.079 -2.059 -14.569 1.00 96.56 139 GLN A N 1
ATOM 1112 C CA . GLN A 1 139 ? 16.942 -2.683 -15.572 1.00 96.56 139 GLN A CA 1
ATOM 1113 C C . GLN A 1 139 ? 16.572 -2.254 -17.001 1.00 96.56 139 GLN A C 1
ATOM 1115 O O . GLN A 1 139 ? 17.461 -1.968 -17.807 1.00 96.56 139 GLN A O 1
ATOM 1120 N N . LEU A 1 140 ? 15.277 -2.198 -17.320 1.00 95.94 140 LEU A N 1
ATOM 1121 C CA . LEU A 1 140 ? 14.790 -1.765 -18.629 1.00 95.94 140 LEU A CA 1
ATOM 1122 C C . LEU A 1 140 ? 15.101 -0.290 -18.889 1.00 95.94 140 LEU A C 1
ATOM 1124 O O . LEU A 1 140 ? 15.579 0.032 -19.972 1.00 95.94 140 LEU A O 1
ATOM 1128 N N . GLU A 1 141 ? 14.927 0.584 -17.899 1.00 96.69 141 GLU A N 1
ATOM 1129 C CA . GLU A 1 141 ? 15.277 2.007 -18.000 1.00 96.69 141 GLU A CA 1
ATOM 1130 C C . GLU A 1 141 ? 16.764 2.206 -18.318 1.00 96.69 141 GLU A C 1
ATOM 1132 O O . GLU A 1 141 ? 17.117 2.967 -19.220 1.00 96.69 141 GLU A O 1
ATOM 1137 N N . ARG A 1 142 ? 17.653 1.456 -17.651 1.00 96.94 142 ARG A N 1
ATOM 1138 C CA . ARG A 1 142 ? 19.094 1.473 -17.960 1.00 96.94 142 ARG A CA 1
ATOM 1139 C C . ARG A 1 142 ? 19.382 1.010 -19.385 1.00 96.94 142 ARG A C 1
ATOM 1141 O O . ARG A 1 142 ? 20.231 1.591 -20.060 1.00 96.94 142 ARG A O 1
ATOM 1148 N N . LYS A 1 143 ? 18.682 -0.027 -19.852 1.00 96.75 143 LYS A N 1
ATOM 1149 C CA . LYS A 1 143 ? 18.844 -0.545 -21.214 1.00 96.75 143 LYS A CA 1
ATOM 1150 C C . LYS A 1 143 ? 18.369 0.465 -22.258 1.00 96.75 143 LYS A C 1
ATOM 1152 O O . LYS A 1 143 ? 19.054 0.647 -23.257 1.00 96.75 143 LYS A O 1
ATOM 1157 N N . ILE A 1 144 ? 17.250 1.144 -22.011 1.00 96.50 144 ILE A N 1
ATOM 1158 C CA . ILE A 1 144 ? 16.745 2.221 -22.872 1.00 96.50 144 ILE A CA 1
ATOM 1159 C C . ILE A 1 144 ? 17.773 3.351 -22.952 1.00 96.50 144 ILE A C 1
ATOM 1161 O O . ILE A 1 144 ? 18.167 3.725 -24.051 1.00 96.50 144 ILE A O 1
ATOM 1165 N N . ALA A 1 145 ? 18.285 3.821 -21.812 1.00 96.69 145 ALA A N 1
ATOM 1166 C CA . ALA A 1 145 ? 19.289 4.883 -21.783 1.00 96.69 145 ALA A CA 1
ATOM 1167 C C . ALA A 1 145 ? 20.575 4.508 -22.548 1.00 96.69 145 ALA A C 1
ATOM 1169 O O . ALA A 1 145 ? 21.139 5.341 -23.257 1.00 96.69 145 ALA A O 1
ATOM 1170 N N . SER A 1 146 ? 21.023 3.251 -22.443 1.00 96.56 146 SER A N 1
ATOM 1171 C CA . SER A 1 146 ? 22.160 2.744 -23.225 1.00 96.56 146 SER A CA 1
ATOM 1172 C C . SER A 1 146 ? 21.860 2.756 -24.723 1.00 96.56 146 SER A C 1
ATOM 1174 O O . SER A 1 146 ? 22.637 3.305 -25.495 1.00 96.56 146 SER A O 1
ATOM 1176 N N . LEU A 1 147 ? 20.711 2.214 -25.135 1.00 96.06 147 LEU A N 1
ATOM 1177 C CA . LEU A 1 147 ? 20.328 2.146 -26.547 1.00 96.06 147 LEU A CA 1
ATOM 1178 C C . LEU A 1 147 ? 20.144 3.534 -27.171 1.00 96.06 147 LEU A C 1
ATOM 1180 O O . LEU A 1 147 ? 20.485 3.740 -28.332 1.00 96.06 147 LEU A O 1
ATOM 1184 N N . GLU A 1 148 ? 19.632 4.505 -26.416 1.00 96.69 148 GLU A N 1
ATOM 1185 C CA . GLU A 1 148 ? 19.536 5.893 -26.872 1.00 96.69 148 GLU A CA 1
ATOM 1186 C C . GLU A 1 148 ? 20.908 6.537 -27.083 1.00 96.69 148 GLU A C 1
ATOM 1188 O O . GLU A 1 148 ? 21.079 7.341 -28.005 1.00 96.69 148 GLU A O 1
ATOM 1193 N N . LYS A 1 149 ? 21.890 6.194 -26.243 1.00 96.62 149 LYS A N 1
ATOM 1194 C CA . LYS A 1 149 ? 23.272 6.641 -26.414 1.00 96.62 149 LYS A CA 1
ATOM 1195 C C . LYS A 1 149 ? 23.886 6.021 -27.670 1.00 96.62 149 LYS A C 1
ATOM 1197 O O . LYS A 1 149 ? 24.390 6.765 -28.508 1.00 96.62 149 LYS A O 1
ATOM 1202 N N . ASP A 1 150 ? 23.758 4.706 -27.831 1.00 95.94 150 ASP A N 1
ATOM 1203 C CA . ASP A 1 150 ? 24.291 3.971 -28.982 1.00 95.94 150 ASP A CA 1
ATOM 1204 C C . ASP A 1 150 ? 23.672 4.479 -30.293 1.00 95.94 150 ASP A C 1
ATOM 1206 O O . ASP A 1 150 ? 24.372 4.729 -31.272 1.00 95.94 150 ASP A O 1
ATOM 1210 N N . LYS A 1 151 ? 22.357 4.740 -30.298 1.00 96.38 151 LYS A N 1
ATOM 1211 C CA . LYS A 1 151 ? 21.658 5.342 -31.439 1.00 96.38 151 LYS A CA 1
ATOM 1212 C C . LYS A 1 151 ? 22.264 6.692 -31.832 1.00 96.38 151 LYS A C 1
ATOM 1214 O O . LYS A 1 151 ? 22.521 6.920 -33.010 1.00 96.38 151 LYS A O 1
ATOM 1219 N N . LYS A 1 152 ? 22.510 7.582 -30.864 1.00 95.56 152 LYS A N 1
ATOM 1220 C CA . LYS A 1 152 ? 23.115 8.901 -31.127 1.00 95.56 152 LYS A CA 1
ATOM 1221 C C . LYS A 1 152 ? 24.547 8.791 -31.650 1.00 95.56 152 LYS A C 1
ATOM 1223 O O . LYS A 1 152 ? 24.978 9.650 -32.416 1.00 95.56 152 LYS A O 1
ATOM 1228 N N . GLU A 1 153 ? 25.304 7.791 -31.210 1.00 96.25 153 GLU A N 1
ATOM 1229 C CA . GLU A 1 153 ? 26.655 7.531 -31.719 1.00 96.25 153 GLU A CA 1
ATOM 1230 C C . GLU A 1 153 ? 26.606 7.043 -33.171 1.00 96.25 153 GLU A C 1
ATOM 1232 O O . GLU A 1 153 ? 27.258 7.639 -34.030 1.00 96.25 153 GLU A O 1
ATOM 1237 N N . LEU A 1 154 ? 25.738 6.076 -33.474 1.00 94.56 154 LEU A N 1
ATOM 1238 C CA . LEU A 1 154 ? 25.528 5.575 -34.834 1.00 94.56 154 LEU A CA 1
ATOM 1239 C C . LEU A 1 154 ? 25.035 6.665 -35.795 1.00 94.56 154 LEU A C 1
ATOM 1241 O O . LEU A 1 154 ? 25.513 6.749 -36.922 1.00 94.56 154 LEU A O 1
ATOM 1245 N N . GLU A 1 155 ? 24.123 7.541 -35.365 1.00 94.81 155 GLU A N 1
ATOM 1246 C CA . GLU A 1 155 ? 23.660 8.677 -36.177 1.00 94.81 155 GLU A CA 1
ATOM 1247 C C . GLU A 1 155 ? 24.813 9.628 -36.545 1.00 94.81 155 GLU A C 1
ATOM 1249 O O . GLU A 1 155 ? 24.892 10.104 -37.681 1.00 94.81 155 GLU A O 1
ATOM 1254 N N . LYS A 1 156 ? 25.749 9.869 -35.617 1.00 95.81 156 LYS A N 1
ATOM 1255 C CA . LYS A 1 156 ? 26.947 10.681 -35.884 1.00 95.81 156 LYS A CA 1
ATOM 1256 C C . LYS A 1 156 ? 27.898 9.997 -36.859 1.00 95.81 156 LYS A C 1
ATOM 1258 O O . LYS A 1 156 ? 28.456 10.668 -37.725 1.00 95.81 156 LYS A O 1
ATOM 1263 N N . GLU A 1 157 ? 28.114 8.694 -36.711 1.00 94.81 157 GLU A N 1
ATOM 1264 C CA . GLU A 1 157 ? 28.956 7.923 -37.631 1.00 94.81 157 GLU A CA 1
ATOM 1265 C C . GLU A 1 157 ? 28.367 7.902 -39.040 1.00 94.81 157 GLU A C 1
ATOM 1267 O O . GLU A 1 157 ? 29.076 8.174 -40.007 1.00 94.81 157 GLU A O 1
ATOM 1272 N N . LEU A 1 158 ? 27.057 7.683 -39.154 1.00 94.69 158 LEU A N 1
ATOM 1273 C CA . LEU A 1 158 ? 26.345 7.678 -40.427 1.00 94.69 158 LEU A CA 1
ATOM 1274 C C . LEU A 1 158 ? 26.482 9.029 -41.138 1.00 94.69 158 LEU A C 1
ATOM 1276 O O . LEU A 1 158 ? 26.779 9.064 -42.332 1.00 94.69 158 LEU A O 1
ATOM 1280 N N . PHE A 1 159 ? 26.357 10.139 -40.403 1.00 95.44 159 PHE A N 1
ATOM 1281 C CA . PHE A 1 159 ? 26.572 11.476 -40.958 1.00 95.44 159 PHE A CA 1
ATOM 1282 C C . PHE A 1 159 ? 28.002 11.672 -41.487 1.00 95.44 159 PHE A C 1
ATOM 1284 O O . PHE A 1 159 ? 28.179 12.149 -42.607 1.00 95.44 159 PHE A O 1
ATOM 1291 N N . LYS A 1 160 ? 29.027 11.254 -40.728 1.00 95.06 160 LYS A N 1
ATOM 1292 C CA . LYS A 1 160 ? 30.432 11.337 -41.170 1.00 95.06 160 LYS A CA 1
ATOM 1293 C C . LYS A 1 160 ? 30.681 10.527 -42.439 1.00 95.06 160 LYS A C 1
ATOM 1295 O O . LYS A 1 160 ? 31.273 11.035 -43.387 1.00 95.06 160 LYS A O 1
ATOM 1300 N N . VAL A 1 161 ? 30.198 9.285 -42.474 1.00 95.06 161 VAL A N 1
ATOM 1301 C CA . VAL A 1 161 ? 30.351 8.400 -43.637 1.00 95.06 161 VAL A CA 1
ATOM 1302 C C . VAL A 1 161 ? 29.623 8.972 -44.855 1.00 95.06 161 VAL A C 1
ATOM 1304 O O . VAL A 1 161 ? 30.148 8.913 -45.966 1.00 95.06 161 VAL A O 1
ATOM 1307 N N . ALA A 1 162 ? 28.438 9.560 -44.671 1.00 94.06 162 ALA A N 1
ATOM 1308 C CA . ALA A 1 162 ? 27.716 10.228 -45.750 1.00 94.06 162 ALA A CA 1
ATOM 1309 C C . ALA A 1 162 ? 28.511 11.416 -46.320 1.00 94.06 162 ALA A C 1
ATOM 1311 O O . ALA A 1 162 ? 28.650 11.522 -47.539 1.00 94.06 162 ALA A O 1
ATOM 1312 N N . GLU A 1 163 ? 29.093 12.253 -45.456 1.00 95.44 163 GLU A N 1
ATOM 1313 C CA . GLU A 1 163 ? 29.928 13.390 -45.860 1.00 95.44 163 GLU A CA 1
ATOM 1314 C C . GLU A 1 163 ? 31.189 12.938 -46.622 1.00 95.44 163 GLU A C 1
ATOM 1316 O O . GLU A 1 163 ? 31.543 13.501 -47.663 1.00 95.44 163 GLU A O 1
ATOM 1321 N N . GLU A 1 164 ? 31.868 11.894 -46.142 1.00 94.19 164 GLU A N 1
ATOM 1322 C CA . GLU A 1 164 ? 33.024 11.304 -46.825 1.00 94.19 164 GLU A CA 1
ATOM 1323 C C . GLU A 1 164 ? 32.649 10.724 -48.190 1.00 94.19 164 GLU A C 1
ATOM 1325 O O . GLU A 1 164 ? 33.357 10.946 -49.176 1.00 94.19 164 GLU A O 1
ATOM 1330 N N . ASN A 1 165 ? 31.513 10.033 -48.274 1.00 93.06 165 ASN A N 1
ATOM 1331 C CA . ASN A 1 165 ? 31.015 9.466 -49.520 1.00 93.06 165 ASN A CA 1
ATOM 1332 C C . ASN A 1 165 ? 30.687 10.563 -50.545 1.00 93.06 165 ASN A C 1
ATOM 1334 O O . ASN A 1 165 ? 31.064 10.447 -51.710 1.00 93.06 165 ASN A O 1
ATOM 1338 N N . GLU A 1 166 ? 30.057 11.668 -50.135 1.00 93.19 166 GLU A N 1
ATOM 1339 C CA . GLU A 1 166 ? 29.838 12.812 -51.028 1.00 93.19 166 GLU A CA 1
ATOM 1340 C C . GLU A 1 166 ? 31.151 13.433 -51.515 1.00 93.19 166 GLU A C 1
ATOM 1342 O O . GLU A 1 166 ? 31.311 13.676 -52.716 1.00 93.19 166 GLU A O 1
ATOM 1347 N N . LYS A 1 167 ? 32.132 13.619 -50.622 1.00 92.50 167 LYS A N 1
ATOM 1348 C CA . LYS A 1 167 ? 33.469 14.113 -50.996 1.00 92.5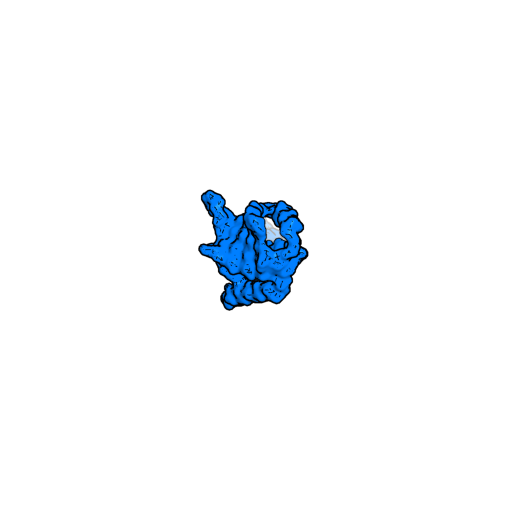0 167 LYS A CA 1
ATOM 1349 C C . LYS A 1 167 ? 34.149 13.189 -52.004 1.00 92.50 167 LYS A C 1
ATOM 1351 O O . LYS A 1 167 ? 34.748 13.670 -52.969 1.00 92.50 167 LYS A O 1
ATOM 1356 N N . LEU A 1 168 ? 34.069 11.875 -51.800 1.00 88.69 168 LEU A N 1
ATOM 1357 C CA . LEU A 1 168 ? 34.636 10.881 -52.709 1.00 88.69 168 LEU A CA 1
ATOM 1358 C C . LEU A 1 168 ? 33.913 10.871 -54.055 1.00 88.69 168 LEU A C 1
ATOM 1360 O O . LEU A 1 168 ? 34.585 10.897 -55.081 1.00 88.69 168 LEU A O 1
ATOM 1364 N N . LYS A 1 169 ? 32.577 10.934 -54.076 1.00 86.75 169 LYS A N 1
ATOM 1365 C CA . LYS A 1 169 ? 31.795 11.064 -55.317 1.00 86.75 169 LYS A CA 1
ATOM 1366 C C . LYS A 1 169 ? 32.161 12.327 -56.089 1.00 86.75 169 LYS A C 1
ATOM 1368 O O . LYS A 1 169 ? 32.300 12.279 -57.307 1.00 86.75 169 LYS A O 1
ATOM 1373 N N . PHE A 1 170 ? 32.351 13.451 -55.401 1.00 82.94 170 PHE A N 1
ATOM 1374 C CA . PHE A 1 170 ? 32.779 14.695 -56.035 1.00 82.94 170 PHE A CA 1
ATOM 1375 C C . PHE A 1 170 ? 34.189 14.584 -56.631 1.00 82.94 170 PHE A C 1
ATOM 1377 O O . PHE A 1 170 ? 34.412 15.002 -57.766 1.00 82.94 170 PHE A O 1
ATOM 1384 N N . LYS A 1 171 ? 35.137 13.977 -55.903 1.00 80.00 171 LYS A N 1
ATOM 1385 C CA . LYS A 1 171 ? 36.484 13.689 -56.424 1.00 80.00 171 LYS A CA 1
ATOM 1386 C C . LYS A 1 171 ? 36.435 12.742 -57.622 1.00 80.00 171 LYS A C 1
ATOM 1388 O O . LYS A 1 171 ? 37.083 13.020 -58.622 1.00 80.00 171 LYS A O 1
ATOM 1393 N N . LEU A 1 172 ? 35.652 11.669 -57.545 1.00 80.12 172 LEU A N 1
ATOM 1394 C CA . LEU A 1 172 ? 35.491 10.704 -58.628 1.00 80.12 172 LEU A CA 1
ATOM 1395 C C . LEU A 1 172 ? 34.955 11.389 -59.888 1.00 80.12 172 LEU A C 1
ATOM 1397 O O . LEU A 1 172 ? 35.572 11.264 -60.934 1.00 80.12 172 LEU A O 1
ATOM 1401 N N . ARG A 1 173 ? 33.910 12.220 -59.773 1.00 75.69 173 ARG A N 1
ATOM 1402 C CA . ARG A 1 173 ? 33.392 13.015 -60.902 1.00 75.69 173 ARG A CA 1
ATOM 1403 C C . ARG A 1 173 ? 34.445 13.931 -61.528 1.00 75.69 173 ARG A C 1
ATOM 1405 O O . ARG A 1 173 ? 34.437 14.114 -62.740 1.00 75.69 173 ARG A O 1
ATOM 1412 N N . LYS A 1 174 ? 35.355 14.501 -60.728 1.00 67.94 174 LYS A N 1
ATOM 1413 C CA . LYS A 1 174 ? 36.482 15.290 -61.254 1.00 67.94 174 LYS A CA 1
ATOM 1414 C C . LYS A 1 174 ? 37.450 14.430 -62.071 1.00 67.94 174 LYS A C 1
ATOM 1416 O O . LYS A 1 174 ? 37.871 14.872 -63.134 1.00 67.94 174 LYS A O 1
ATOM 1421 N N . TYR A 1 175 ? 37.771 13.225 -61.596 1.00 66.94 175 TYR A N 1
ATOM 1422 C CA . TYR A 1 175 ? 38.710 12.309 -62.258 1.00 66.94 175 TYR A CA 1
ATOM 1423 C C . TYR A 1 175 ? 38.111 11.538 -63.446 1.00 66.94 175 TYR A C 1
ATOM 1425 O O . TYR A 1 175 ? 38.832 11.232 -64.387 1.00 66.94 175 TYR A O 1
ATOM 1433 N N . GLU A 1 176 ? 36.814 11.223 -63.419 1.00 63.69 176 GLU A N 1
ATOM 1434 C CA . GLU A 1 176 ? 36.094 10.564 -64.522 1.00 63.69 176 GLU A CA 1
ATOM 1435 C C . GLU A 1 176 ? 35.849 11.506 -65.705 1.00 63.69 176 GLU A C 1
ATOM 1437 O O . GLU A 1 176 ? 35.634 11.059 -66.831 1.00 63.69 176 GLU A O 1
ATOM 1442 N N . SER A 1 177 ? 35.897 12.819 -65.475 1.00 64.19 177 SER A N 1
ATOM 1443 C CA . SER A 1 177 ? 35.902 13.786 -66.562 1.00 64.19 177 SER A CA 1
ATOM 1444 C C . SER A 1 177 ? 37.278 13.749 -67.244 1.00 64.19 177 SER A C 1
ATOM 1446 O O . SER A 1 177 ? 38.295 13.884 -66.565 1.00 64.19 177 SER A O 1
ATOM 1448 N N . MET A 1 178 ? 37.317 13.525 -68.567 1.00 69.00 178 MET A N 1
ATOM 1449 C CA . MET A 1 178 ? 38.557 13.469 -69.364 1.00 69.00 178 MET A CA 1
ATOM 1450 C C . MET A 1 178 ? 39.488 14.615 -68.951 1.00 69.00 178 MET A C 1
ATOM 1452 O O . MET A 1 178 ? 39.042 15.762 -68.927 1.00 69.00 178 MET A O 1
ATOM 1456 N N . SER A 1 179 ? 40.736 14.324 -68.562 1.00 71.88 179 SER A N 1
ATOM 1457 C CA . SER A 1 179 ? 41.655 15.379 -68.118 1.00 71.88 179 SER A CA 1
ATOM 1458 C C . SER A 1 179 ? 41.871 16.389 -69.242 1.00 71.88 179 SER A C 1
ATOM 1460 O O . SER A 1 179 ? 41.872 16.015 -70.415 1.00 71.88 179 SER A O 1
ATOM 1462 N N . ASP A 1 180 ? 42.056 17.661 -68.898 1.00 72.88 180 ASP A N 1
ATOM 1463 C CA . ASP A 1 180 ? 42.190 18.726 -69.899 1.00 72.88 180 ASP A CA 1
ATOM 1464 C C . ASP A 1 180 ? 43.366 18.466 -70.847 1.00 72.88 180 ASP A C 1
ATOM 1466 O O . ASP A 1 180 ? 43.249 18.662 -72.049 1.00 72.88 180 ASP A O 1
ATOM 1470 N N . GLU A 1 181 ? 44.460 17.888 -70.351 1.00 74.56 181 GLU A N 1
ATOM 1471 C CA . GLU A 1 181 ? 45.598 17.463 -71.174 1.00 74.56 181 GLU A CA 1
ATOM 1472 C C . GLU A 1 181 ? 45.232 16.353 -72.171 1.00 74.56 181 GLU A C 1
ATOM 1474 O O . GLU A 1 181 ? 45.648 16.379 -73.332 1.00 74.56 181 GLU A O 1
ATOM 1479 N N . MET A 1 182 ? 44.429 15.375 -71.738 1.00 78.88 182 MET A N 1
ATOM 1480 C CA . MET A 1 182 ? 43.969 14.291 -72.603 1.00 78.88 182 MET A CA 1
ATOM 1481 C C . MET A 1 182 ? 42.947 14.802 -73.622 1.00 78.88 182 MET A C 1
ATOM 1483 O O . MET A 1 182 ? 42.994 14.385 -74.779 1.00 78.88 182 MET A O 1
ATOM 1487 N N . LEU A 1 183 ? 42.088 15.744 -73.223 1.00 80.75 183 LEU A N 1
ATOM 1488 C CA . LEU A 1 183 ? 41.137 16.421 -74.098 1.00 80.75 183 LEU A CA 1
ATOM 1489 C C . LEU A 1 183 ? 41.863 17.272 -75.147 1.00 80.75 183 LEU A C 1
ATOM 1491 O O . LEU A 1 183 ? 41.592 17.104 -76.332 1.00 80.75 183 LEU A O 1
ATOM 1495 N N . LYS A 1 184 ? 42.847 18.095 -74.752 1.00 81.31 184 LYS A N 1
ATOM 1496 C CA . LYS A 1 184 ? 43.713 18.863 -75.668 1.00 81.31 184 LYS A CA 1
ATOM 1497 C C . LYS A 1 184 ? 44.378 17.943 -76.684 1.00 81.31 184 LYS A C 1
ATOM 1499 O O . LYS A 1 184 ? 44.330 18.206 -77.884 1.00 81.31 184 LYS A O 1
ATOM 1504 N N . LYS A 1 185 ? 44.964 16.833 -76.221 1.00 82.62 185 LYS A N 1
ATOM 1505 C CA . LYS A 1 185 ? 45.602 15.852 -77.104 1.00 82.62 185 LYS A CA 1
ATOM 1506 C C . LYS A 1 185 ? 44.607 15.242 -78.092 1.00 82.62 185 LYS A C 1
ATOM 1508 O O . LYS A 1 185 ? 44.895 15.200 -79.281 1.00 82.62 185 LYS A O 1
ATOM 1513 N N . LYS A 1 186 ? 43.427 14.832 -77.622 1.00 84.00 186 LYS A N 1
ATOM 1514 C CA . LYS A 1 186 ? 42.377 14.252 -78.470 1.00 84.00 186 LYS A CA 1
ATOM 1515 C C . LYS A 1 186 ? 41.814 15.242 -79.486 1.00 84.00 186 LYS A C 1
ATOM 1517 O O . LYS A 1 186 ? 41.589 14.847 -80.623 1.00 84.00 186 LYS A O 1
ATOM 1522 N N . ILE A 1 187 ? 41.643 16.508 -79.106 1.00 85.06 187 ILE A N 1
ATOM 1523 C CA . ILE A 1 187 ? 41.252 17.585 -80.023 1.00 85.06 187 ILE A CA 1
ATOM 1524 C C . ILE A 1 187 ? 42.327 17.767 -81.101 1.00 85.06 187 ILE A C 1
ATOM 1526 O O . ILE A 1 187 ? 42.010 17.784 -82.284 1.00 85.06 187 ILE A O 1
ATOM 1530 N N . MET A 1 188 ? 43.606 17.840 -80.719 1.00 81.31 188 MET A N 1
ATOM 1531 C CA . MET A 1 188 ? 44.705 17.985 -81.680 1.00 81.31 188 MET A CA 1
ATOM 1532 C C . MET A 1 188 ? 44.826 16.795 -82.637 1.00 81.31 188 MET A C 1
ATOM 1534 O O . MET A 1 188 ? 45.066 17.000 -83.826 1.00 81.31 188 MET A O 1
ATOM 1538 N N . ASP A 1 189 ? 44.680 15.569 -82.131 1.00 85.00 189 ASP A N 1
ATOM 1539 C CA . ASP A 1 189 ? 44.706 14.358 -82.955 1.00 85.00 189 ASP A CA 1
ATOM 1540 C C . ASP A 1 189 ? 43.533 14.371 -83.952 1.00 85.00 189 ASP A C 1
ATOM 1542 O O . ASP A 1 189 ? 43.744 14.173 -85.146 1.00 85.00 189 ASP A O 1
ATOM 1546 N N . TRP A 1 190 ? 42.331 14.746 -83.501 1.00 86.31 190 TRP A N 1
ATOM 1547 C CA . TRP A 1 190 ? 41.148 14.861 -84.359 1.00 86.31 190 TRP A CA 1
ATOM 1548 C C . TRP A 1 190 ? 41.295 15.919 -85.459 1.00 86.31 190 TRP A C 1
ATOM 1550 O O . TRP A 1 190 ? 40.947 15.660 -86.608 1.00 86.31 190 TRP A O 1
ATOM 1560 N N . ILE A 1 191 ? 41.842 17.099 -85.138 1.00 83.25 191 ILE A N 1
ATOM 1561 C CA . ILE A 1 191 ? 42.100 18.167 -86.122 1.00 83.25 191 ILE A CA 1
ATOM 1562 C C . ILE A 1 191 ? 43.097 17.697 -87.186 1.00 83.25 191 ILE A C 1
ATOM 1564 O O . ILE A 1 191 ? 42.922 17.987 -88.369 1.00 83.25 191 ILE A O 1
ATOM 1568 N N . LYS A 1 192 ? 44.145 16.968 -86.778 1.00 82.75 192 LYS A N 1
ATOM 1569 C CA . LYS A 1 192 ? 45.139 16.414 -87.709 1.00 82.75 192 LYS A CA 1
ATOM 1570 C C . LYS A 1 192 ? 44.531 15.362 -88.629 1.00 82.75 192 LYS A C 1
ATOM 1572 O O . LYS A 1 192 ? 44.833 15.362 -89.817 1.00 82.75 192 LYS A O 1
ATOM 1577 N N . GLU A 1 193 ? 43.701 14.478 -88.083 1.00 82.00 193 GLU A N 1
ATOM 1578 C CA . GLU A 1 193 ? 43.037 13.413 -88.840 1.00 82.00 193 GLU A CA 1
ATOM 1579 C C . GLU A 1 193 ? 41.978 13.965 -89.804 1.00 82.00 193 GLU A C 1
ATOM 1581 O O . GLU A 1 193 ? 41.865 13.486 -90.930 1.00 82.00 193 GLU A O 1
ATOM 1586 N N . SER A 1 194 ? 41.269 15.021 -89.401 1.00 79.00 194 SER A N 1
ATOM 1587 C CA . SER A 1 194 ? 40.185 15.647 -90.173 1.00 79.00 194 SER A CA 1
ATOM 1588 C C . SER A 1 194 ? 40.669 16.734 -91.145 1.00 79.00 194 SER A C 1
ATOM 1590 O O . SER A 1 194 ? 39.870 17.485 -91.693 1.00 79.00 194 SER A O 1
ATOM 1592 N N . GLY A 1 195 ? 41.984 16.860 -91.363 1.00 73.06 195 GLY A N 1
ATOM 1593 C CA . GLY A 1 195 ? 42.544 17.790 -92.351 1.00 73.06 195 GLY A CA 1
ATOM 1594 C C . GLY A 1 195 ? 42.371 19.277 -92.016 1.00 73.06 195 GLY A C 1
ATOM 1595 O O . GLY A 1 195 ? 42.483 20.111 -92.911 1.00 73.06 195 GLY A O 1
ATOM 1596 N N . GLY A 1 196 ? 42.137 19.620 -90.745 1.00 70.75 196 GLY A N 1
ATOM 1597 C CA . GLY A 1 196 ? 41.964 21.003 -90.287 1.00 70.75 196 GLY A CA 1
ATOM 1598 C C . GLY A 1 196 ? 40.513 21.455 -90.089 1.00 70.75 196 GLY A C 1
ATOM 1599 O O . GLY A 1 196 ? 40.308 22.543 -89.554 1.00 70.75 196 GLY A O 1
ATOM 1600 N N . GLU A 1 197 ? 39.520 20.638 -90.444 1.00 73.69 197 GLU A N 1
ATOM 1601 C CA . GLU A 1 197 ? 38.111 20.894 -90.121 1.00 73.69 197 GLU A CA 1
ATOM 1602 C C . GLU A 1 197 ? 37.755 20.285 -88.755 1.00 73.69 197 GLU A C 1
ATOM 1604 O O . GLU A 1 197 ? 38.139 19.156 -88.445 1.00 73.69 197 GLU A O 1
ATOM 1609 N N . PHE A 1 198 ? 37.048 21.035 -87.903 1.00 81.12 198 PHE A N 1
ATOM 1610 C CA . PHE A 1 198 ? 36.659 20.572 -86.568 1.00 81.12 198 PHE A CA 1
ATOM 1611 C C . PHE A 1 198 ? 35.169 20.811 -86.316 1.00 81.12 198 PHE A C 1
ATOM 1613 O O . PHE A 1 198 ? 34.750 21.943 -86.072 1.00 81.12 198 PHE A O 1
ATOM 1620 N N . ASP A 1 199 ? 34.377 19.736 -86.335 1.00 85.25 199 ASP A N 1
ATOM 1621 C CA . ASP A 1 199 ? 32.976 19.757 -85.910 1.00 85.25 199 ASP A CA 1
ATOM 1622 C C . ASP A 1 199 ? 32.874 19.437 -84.409 1.00 85.25 199 ASP A C 1
ATOM 1624 O O . ASP A 1 199 ? 33.147 18.324 -83.946 1.00 85.25 199 ASP A O 1
ATOM 1628 N N . ILE A 1 200 ? 32.471 20.446 -83.634 1.00 84.12 200 ILE A N 1
ATOM 1629 C CA . ILE A 1 200 ? 32.339 20.361 -82.175 1.00 84.12 200 ILE A CA 1
ATOM 1630 C C . ILE A 1 200 ? 31.237 19.373 -81.774 1.00 84.12 200 ILE A C 1
ATOM 1632 O O . ILE A 1 200 ? 31.403 18.646 -80.794 1.00 84.12 200 ILE A O 1
ATOM 1636 N N . GLY A 1 201 ? 30.139 19.307 -82.529 1.00 84.00 201 GLY A N 1
ATOM 1637 C CA . GLY A 1 201 ? 29.007 18.430 -82.241 1.00 84.00 201 GLY A CA 1
ATOM 1638 C C . GLY A 1 201 ? 29.327 16.961 -82.519 1.00 84.00 201 GLY A C 1
ATOM 1639 O O . GLY A 1 201 ? 28.914 16.077 -81.760 1.00 84.00 201 GLY A O 1
ATOM 1640 N N . GLU A 1 202 ? 30.096 16.679 -83.571 1.00 83.50 202 GLU A N 1
ATOM 1641 C CA . GLU A 1 202 ? 30.570 15.324 -83.874 1.00 83.50 202 GLU A CA 1
ATOM 1642 C C . GLU A 1 202 ? 31.593 14.837 -82.838 1.00 83.50 202 GLU A C 1
ATOM 1644 O O . GLU A 1 202 ? 31.473 13.726 -82.304 1.00 83.50 202 GLU A O 1
ATOM 1649 N N . PHE A 1 203 ? 32.545 15.696 -82.462 1.00 84.81 203 PHE A N 1
ATOM 1650 C CA . PHE A 1 203 ? 33.532 15.386 -81.429 1.00 84.81 203 PHE A CA 1
ATOM 1651 C C . PHE A 1 203 ? 32.877 15.181 -80.050 1.00 84.81 203 PHE A C 1
ATOM 1653 O O . PHE A 1 203 ? 33.183 14.208 -79.351 1.00 84.81 203 PHE A O 1
ATOM 1660 N N . ALA A 1 204 ? 31.923 16.043 -79.671 1.00 84.75 204 ALA A N 1
ATOM 1661 C CA . ALA A 1 204 ? 31.178 15.951 -78.414 1.00 84.75 204 ALA A CA 1
ATOM 1662 C C . ALA A 1 204 ? 30.411 14.631 -78.280 1.00 84.75 204 ALA A C 1
ATOM 1664 O O . ALA A 1 204 ? 30.461 13.985 -77.229 1.00 84.75 204 ALA A O 1
ATOM 1665 N N . LYS A 1 205 ? 29.745 14.186 -79.354 1.00 83.25 205 LYS A N 1
ATOM 1666 C CA . LYS A 1 205 ? 29.026 12.902 -79.387 1.00 83.25 205 LYS A CA 1
ATOM 1667 C C . LYS A 1 205 ? 29.974 11.709 -79.307 1.00 83.25 205 LYS A C 1
ATOM 1669 O O . LYS A 1 205 ? 29.684 10.754 -78.586 1.00 83.25 205 LYS A O 1
ATOM 1674 N N . THR A 1 206 ? 31.102 11.778 -80.010 1.00 82.56 206 THR A N 1
ATOM 1675 C CA . THR A 1 206 ? 32.077 10.682 -80.098 1.00 82.56 206 THR A CA 1
ATOM 1676 C C . THR A 1 206 ? 32.795 10.451 -78.770 1.00 82.56 206 THR A C 1
ATOM 1678 O O . THR A 1 206 ? 32.892 9.316 -78.302 1.00 82.56 206 THR A O 1
ATOM 1681 N N . TYR A 1 207 ? 33.244 11.524 -78.116 1.00 80.25 207 TYR A N 1
ATOM 1682 C CA . TYR A 1 207 ? 34.015 11.440 -76.871 1.00 80.25 207 TYR A CA 1
ATOM 1683 C C . TYR A 1 207 ? 33.181 11.657 -75.603 1.00 80.25 207 TYR A C 1
ATOM 1685 O O . TYR A 1 207 ? 33.720 11.567 -74.500 1.00 80.25 207 TYR A O 1
ATOM 1693 N N . LYS A 1 208 ? 31.867 11.890 -75.743 1.00 78.06 208 LYS A N 1
ATOM 1694 C CA . LYS A 1 208 ? 30.918 12.148 -74.644 1.00 78.06 208 LYS A CA 1
ATOM 1695 C C . LYS A 1 208 ? 31.376 13.289 -73.729 1.00 78.06 208 LYS A C 1
ATOM 1697 O O . LYS A 1 208 ? 31.247 13.215 -72.507 1.00 78.06 208 LYS A O 1
ATOM 1702 N N . VAL A 1 209 ? 31.917 14.342 -74.333 1.00 80.75 209 VAL A N 1
ATOM 1703 C CA . VAL A 1 209 ? 32.362 15.555 -73.638 1.00 80.75 209 VAL A CA 1
ATOM 1704 C C . VAL A 1 209 ? 31.363 16.678 -73.938 1.00 80.75 209 VAL A C 1
ATOM 1706 O O . VAL A 1 209 ? 30.959 16.813 -75.091 1.00 80.75 209 VAL A O 1
ATOM 1709 N N . PRO A 1 210 ? 30.942 17.485 -72.945 1.00 80.69 210 PRO A N 1
ATOM 1710 C CA . PRO A 1 210 ? 30.054 18.621 -73.191 1.00 80.69 210 PRO A CA 1
ATOM 1711 C C . PRO A 1 210 ? 30.656 19.625 -74.186 1.00 80.69 210 PRO A C 1
ATOM 1713 O O . PRO A 1 210 ? 31.812 20.020 -74.028 1.00 80.69 210 PRO A O 1
ATOM 1716 N N . GLU A 1 211 ? 29.858 20.092 -75.152 1.00 81.69 211 GLU A N 1
ATOM 1717 C CA . GLU A 1 211 ? 30.277 21.054 -76.192 1.00 81.69 211 GLU A CA 1
ATOM 1718 C C . GLU A 1 211 ? 30.898 22.327 -75.600 1.00 81.69 211 GLU A C 1
ATOM 1720 O O . GLU A 1 211 ? 31.929 22.792 -76.080 1.00 81.69 211 GLU A O 1
ATOM 1725 N N . ALA A 1 212 ? 30.340 22.835 -74.493 1.00 81.75 212 ALA A N 1
ATOM 1726 C CA . ALA A 1 212 ? 30.870 24.000 -73.782 1.00 81.75 212 ALA A CA 1
ATOM 1727 C C . ALA A 1 212 ? 32.342 23.823 -73.360 1.00 81.75 212 ALA A C 1
ATOM 1729 O O . ALA A 1 212 ? 33.150 24.729 -73.534 1.00 81.75 212 ALA A O 1
ATOM 1730 N N . ARG A 1 213 ? 32.715 22.629 -72.881 1.00 78.56 213 ARG A N 1
ATOM 1731 C CA . ARG A 1 213 ? 34.090 22.328 -72.458 1.00 78.56 213 ARG A CA 1
ATOM 1732 C C . ARG A 1 213 ? 35.039 22.194 -73.651 1.00 78.56 213 ARG A C 1
ATOM 1734 O O . ARG A 1 213 ? 36.212 22.528 -73.544 1.00 78.56 213 ARG A O 1
ATOM 1741 N N . ILE A 1 214 ? 34.541 21.706 -74.787 1.00 81.81 214 ILE A N 1
ATOM 1742 C CA . ILE A 1 214 ? 35.320 21.614 -76.030 1.00 81.81 214 ILE A CA 1
ATOM 1743 C C . ILE A 1 214 ? 35.602 23.020 -76.579 1.00 81.81 214 ILE A C 1
ATOM 1745 O O . ILE A 1 214 ? 36.732 23.294 -76.972 1.00 81.81 214 ILE A O 1
ATOM 1749 N N . HIS A 1 215 ? 34.614 23.922 -76.536 1.00 81.06 215 HIS A N 1
ATOM 1750 C CA . HIS A 1 215 ? 34.778 25.332 -76.903 1.00 81.06 215 HIS A CA 1
ATOM 1751 C C . HIS A 1 215 ? 35.837 26.043 -76.053 1.00 81.06 215 HIS A C 1
ATOM 1753 O O . HIS A 1 215 ? 36.764 26.627 -76.613 1.00 81.06 215 HIS A O 1
ATOM 1759 N N . GLU A 1 216 ? 35.740 25.951 -74.723 1.00 81.81 216 GLU A N 1
ATOM 1760 C CA . GLU A 1 216 ? 36.730 26.537 -73.806 1.00 81.81 216 GLU A CA 1
ATOM 1761 C C . GLU A 1 216 ? 38.149 26.028 -74.111 1.00 81.81 216 GLU A C 1
ATOM 1763 O O . GLU A 1 216 ? 39.099 26.809 -74.177 1.00 81.81 216 GLU A O 1
ATOM 1768 N N . MET A 1 217 ? 38.285 24.725 -74.381 1.00 83.31 217 MET A N 1
ATOM 1769 C CA . MET A 1 217 ? 39.577 24.104 -74.673 1.00 83.31 217 MET A CA 1
ATOM 1770 C C . MET A 1 217 ? 40.150 24.515 -76.037 1.00 83.31 217 MET A C 1
ATOM 1772 O O . MET A 1 217 ? 41.359 24.701 -76.175 1.00 83.31 217 MET A O 1
ATOM 1776 N N . LEU A 1 218 ? 39.301 24.679 -77.055 1.00 81.06 218 LEU A N 1
ATOM 1777 C CA . LEU A 1 218 ? 39.706 25.196 -78.365 1.00 81.06 218 LEU A CA 1
ATOM 1778 C C . LEU A 1 218 ? 40.183 26.648 -78.271 1.00 81.06 218 LEU A C 1
ATOM 1780 O O . LEU A 1 218 ? 41.212 26.987 -78.854 1.00 81.06 218 LEU A O 1
ATOM 1784 N N . GLU A 1 219 ? 39.482 27.496 -77.513 1.00 82.25 219 GLU A N 1
ATOM 1785 C CA . GLU A 1 219 ? 39.917 28.874 -77.264 1.00 82.25 219 GLU A CA 1
ATOM 1786 C C . GLU A 1 219 ? 41.279 28.925 -76.566 1.00 82.25 219 GLU A C 1
ATOM 1788 O O . GLU A 1 219 ? 42.119 29.766 -76.897 1.00 82.25 219 GLU A O 1
ATOM 1793 N N . GLU A 1 220 ? 41.517 28.023 -75.615 1.00 83.06 220 GLU A N 1
ATOM 1794 C CA . GLU A 1 220 ? 42.801 27.901 -74.932 1.00 83.06 220 GLU A CA 1
ATOM 1795 C C . GLU A 1 220 ? 43.916 27.480 -75.902 1.00 83.06 220 GLU A C 1
ATOM 1797 O O . GLU A 1 220 ? 44.957 28.133 -75.953 1.00 83.06 220 GLU A O 1
ATOM 1802 N N . LEU A 1 221 ? 43.677 26.478 -76.756 1.00 81.19 221 LEU A N 1
ATOM 1803 C CA . LEU A 1 221 ? 44.634 26.041 -77.782 1.00 81.19 221 LEU A CA 1
ATOM 1804 C C . LEU A 1 221 ? 44.933 27.130 -78.832 1.00 81.19 221 LEU A C 1
ATOM 1806 O O . LEU A 1 221 ? 46.062 27.215 -79.328 1.00 81.19 221 LEU A O 1
ATOM 1810 N N . ILE A 1 222 ? 43.956 27.986 -79.152 1.00 82.25 222 ILE A N 1
ATOM 1811 C CA . ILE A 1 222 ? 44.148 29.165 -80.013 1.00 82.25 222 ILE A CA 1
ATOM 1812 C C . ILE A 1 222 ? 45.006 30.219 -79.298 1.00 82.25 222 ILE A C 1
ATOM 1814 O O . ILE A 1 222 ? 45.959 30.741 -79.884 1.00 82.25 222 ILE A O 1
ATOM 1818 N N . LYS A 1 223 ? 44.722 30.516 -78.021 1.00 80.31 223 LYS A N 1
ATOM 1819 C CA . LYS A 1 223 ? 45.515 31.457 -77.203 1.00 80.31 223 LYS A CA 1
ATOM 1820 C C . LYS A 1 223 ? 46.962 30.995 -77.036 1.00 80.31 223 LYS A C 1
ATOM 1822 O O . LYS A 1 223 ? 47.881 31.809 -77.125 1.00 80.31 223 LYS A O 1
ATOM 1827 N N . GLU A 1 224 ? 47.169 29.695 -76.851 1.00 80.19 224 GLU A N 1
ATOM 1828 C CA . GLU A 1 224 ? 48.485 29.056 -76.744 1.00 80.19 224 GLU A CA 1
ATOM 1829 C C . GLU A 1 224 ? 49.219 28.937 -78.099 1.00 80.19 224 GLU A C 1
ATOM 1831 O O . GLU A 1 224 ? 50.374 28.515 -78.138 1.00 80.19 224 GLU A O 1
ATOM 1836 N N . LYS A 1 225 ? 48.593 29.368 -79.208 1.00 72.25 225 LYS A N 1
ATOM 1837 C CA . LYS A 1 225 ? 49.115 29.332 -80.590 1.00 72.25 225 LYS A CA 1
ATOM 1838 C C . LYS A 1 225 ? 49.354 27.928 -81.159 1.00 72.25 225 LYS A C 1
ATOM 1840 O O . LYS A 1 225 ? 50.058 27.795 -82.161 1.00 72.25 225 LYS A O 1
ATOM 1845 N N . TYR A 1 226 ? 48.757 26.892 -80.570 1.00 68.38 226 TYR A N 1
ATOM 1846 C CA . TYR A 1 226 ? 48.801 25.533 -81.121 1.00 68.38 226 TYR A CA 1
ATOM 1847 C C . TYR A 1 226 ? 47.898 25.375 -82.350 1.00 68.38 226 TYR A C 1
ATOM 1849 O O . TYR A 1 226 ? 48.172 24.538 -83.208 1.00 68.38 226 TYR A O 1
ATOM 1857 N N . ILE A 1 227 ? 46.850 26.197 -82.455 1.00 69.88 227 ILE A N 1
ATOM 1858 C CA . ILE A 1 227 ? 45.907 26.229 -83.578 1.00 69.88 227 ILE A CA 1
ATOM 1859 C C . ILE A 1 227 ? 45.785 27.680 -84.060 1.00 69.88 227 ILE A C 1
ATOM 1861 O O . ILE A 1 227 ? 45.777 28.610 -83.252 1.00 69.88 227 ILE A O 1
ATOM 1865 N N . LYS A 1 228 ? 45.714 27.898 -85.379 1.00 63.84 228 LYS A N 1
ATOM 1866 C CA . LYS A 1 228 ? 45.418 29.224 -85.940 1.00 63.84 228 LYS A CA 1
ATOM 1867 C C . LYS A 1 228 ? 43.901 29.407 -86.033 1.00 63.84 228 LYS A C 1
ATOM 1869 O O . LYS A 1 228 ? 43.243 28.477 -86.493 1.00 63.84 228 LYS A O 1
ATOM 1874 N N . PRO A 1 229 ? 43.353 30.570 -85.643 1.00 59.09 229 PRO A N 1
ATOM 1875 C CA . PRO A 1 229 ? 41.967 30.878 -85.959 1.00 59.09 229 PRO A CA 1
ATOM 1876 C C . PRO A 1 229 ? 41.826 30.926 -87.487 1.00 59.09 229 PRO A C 1
ATOM 1878 O O . PRO A 1 229 ? 42.657 31.550 -88.156 1.00 59.09 229 PRO A O 1
ATOM 1881 N N . LEU A 1 230 ? 40.839 30.198 -88.012 1.00 51.91 230 LEU A N 1
ATOM 1882 C CA . LEU A 1 230 ? 40.405 30.286 -89.408 1.00 51.91 230 LEU A CA 1
ATOM 1883 C C . LEU A 1 230 ? 39.738 31.640 -89.668 1.00 51.91 230 LEU A C 1
ATOM 1885 O O . LEU A 1 230 ? 38.986 32.099 -88.778 1.00 51.91 230 LEU A O 1
#